Protein AF-T1ALN3-F1 (afdb_monomer_lite)

Organism: NCBI:txid410659

InterPro domains:
  IPR014553 Predicted aminopeptidase [PF10023] (84-208)

Structure (mmCIF, N/CA/C/O backbone):
data_AF-T1ALN3-F1
#
_entry.id   AF-T1ALN3-F1
#
loop_
_atom_site.group_PDB
_atom_site.id
_atom_site.type_symbol
_atom_site.label_atom_id
_atom_site.label_alt_id
_atom_site.label_comp_id
_atom_site.label_asym_id
_atom_site.label_entity_id
_atom_site.label_seq_id
_atom_site.pdbx_PDB_ins_code
_atom_site.Cartn_x
_atom_site.Cartn_y
_atom_site.Cartn_z
_atom_site.occupancy
_atom_site.B_iso_or_equiv
_atom_site.auth_seq_id
_atom_site.auth_comp_id
_atom_site.auth_asym_id
_atom_site.auth_atom_id
_atom_site.pdbx_PDB_model_num
ATOM 1 N N . MET A 1 1 ? 11.737 42.013 9.979 1.00 34.06 1 MET A N 1
ATOM 2 C CA . MET A 1 1 ? 10.672 40.996 9.874 1.00 34.06 1 MET A CA 1
ATOM 3 C C . MET A 1 1 ? 10.554 40.648 8.398 1.00 34.06 1 MET A C 1
ATOM 5 O O . MET A 1 1 ? 9.795 41.272 7.674 1.00 34.06 1 MET A O 1
ATOM 9 N N . THR A 1 2 ? 11.440 39.780 7.920 1.00 31.12 2 THR A N 1
ATOM 10 C CA . THR A 1 2 ? 11.526 39.361 6.516 1.00 31.12 2 THR A CA 1
ATOM 11 C C . THR A 1 2 ? 10.890 37.984 6.425 1.00 31.12 2 THR A C 1
ATOM 13 O O . THR A 1 2 ? 11.395 37.023 6.994 1.00 31.12 2 THR A O 1
ATOM 16 N N . LEU A 1 3 ? 9.722 37.930 5.789 1.00 37.66 3 LEU A N 1
ATOM 17 C CA . LEU A 1 3 ? 9.028 36.699 5.445 1.00 37.66 3 LEU A CA 1
ATOM 18 C C . LEU A 1 3 ? 9.753 36.122 4.217 1.00 37.66 3 LEU A C 1
ATOM 20 O O . LEU A 1 3 ? 9.557 36.609 3.105 1.00 37.66 3 LEU A O 1
ATOM 24 N N . GLU A 1 4 ? 10.642 35.146 4.408 1.00 34.50 4 GLU A N 1
ATOM 25 C CA . GLU A 1 4 ? 11.143 34.344 3.288 1.00 34.50 4 GLU A CA 1
ATOM 26 C C . GLU A 1 4 ? 9.988 33.484 2.769 1.00 34.50 4 GLU A C 1
ATOM 28 O O . GLU A 1 4 ? 9.557 32.517 3.399 1.00 34.50 4 GLU A O 1
ATOM 33 N N . ILE A 1 5 ? 9.449 33.877 1.617 1.00 43.72 5 ILE A N 1
ATOM 34 C CA . ILE A 1 5 ? 8.550 33.042 0.832 1.00 43.72 5 ILE A CA 1
ATOM 35 C C . ILE A 1 5 ? 9.421 31.928 0.247 1.00 43.72 5 ILE A C 1
ATOM 37 O O . ILE A 1 5 ? 10.195 32.161 -0.679 1.00 43.72 5 ILE A O 1
ATOM 41 N N . LEU A 1 6 ? 9.329 30.736 0.844 1.00 46.34 6 LEU A N 1
ATOM 42 C CA . LEU A 1 6 ? 9.873 29.491 0.299 1.00 46.34 6 LEU A CA 1
ATOM 43 C C . LEU A 1 6 ? 9.510 29.402 -1.192 1.00 46.34 6 LEU A C 1
ATOM 45 O O . LEU A 1 6 ? 8.331 29.439 -1.540 1.00 46.34 6 LEU A O 1
ATOM 49 N N . GLY A 1 7 ? 10.532 29.337 -2.048 1.00 42.94 7 GLY A N 1
ATOM 50 C CA . GLY A 1 7 ? 10.379 29.233 -3.497 1.00 42.94 7 GLY A CA 1
ATOM 51 C C . GLY A 1 7 ? 9.670 27.945 -3.945 1.00 42.94 7 GLY A C 1
ATOM 52 O O . GLY A 1 7 ? 9.468 27.039 -3.128 1.00 42.94 7 GLY A O 1
ATOM 53 N N . PRO A 1 8 ? 9.300 27.870 -5.237 1.00 43.00 8 PRO A N 1
ATOM 54 C CA . PRO A 1 8 ? 8.566 26.743 -5.805 1.00 43.00 8 PRO A CA 1
ATOM 55 C C . PRO A 1 8 ? 9.317 25.424 -5.589 1.00 43.00 8 PRO A C 1
ATOM 57 O O . PRO A 1 8 ? 10.539 25.345 -5.758 1.00 43.00 8 PRO A O 1
ATOM 60 N N . ARG A 1 9 ? 8.581 24.397 -5.168 1.00 53.81 9 ARG A N 1
ATOM 61 C CA . ARG A 1 9 ? 9.063 23.031 -4.945 1.00 53.81 9 ARG A CA 1
ATOM 62 C C . ARG A 1 9 ? 8.825 22.184 -6.191 1.00 53.81 9 ARG A C 1
ATOM 64 O O . ARG A 1 9 ? 8.009 22.512 -7.040 1.00 53.81 9 ARG A O 1
ATOM 71 N N . ALA A 1 10 ? 9.522 21.054 -6.264 1.00 49.72 10 ALA A N 1
ATOM 72 C CA . ALA A 1 10 ? 9.422 20.077 -7.349 1.00 49.72 10 ALA A CA 1
ATOM 73 C C . ALA A 1 10 ? 7.985 19.611 -7.675 1.00 49.72 10 ALA A C 1
ATOM 75 O O . ALA A 1 10 ? 7.743 19.139 -8.782 1.00 49.72 10 ALA A O 1
ATOM 76 N N . ASP A 1 11 ? 7.052 19.750 -6.730 1.00 57.12 11 ASP A N 1
ATOM 77 C CA . ASP A 1 11 ? 5.653 19.335 -6.861 1.00 57.12 11 ASP A CA 1
ATOM 78 C C . ASP A 1 11 ? 4.740 20.440 -7.435 1.00 57.12 11 ASP A C 1
ATOM 80 O O . ASP A 1 11 ? 3.561 20.190 -7.687 1.00 57.12 11 ASP A O 1
ATOM 84 N N . ASP A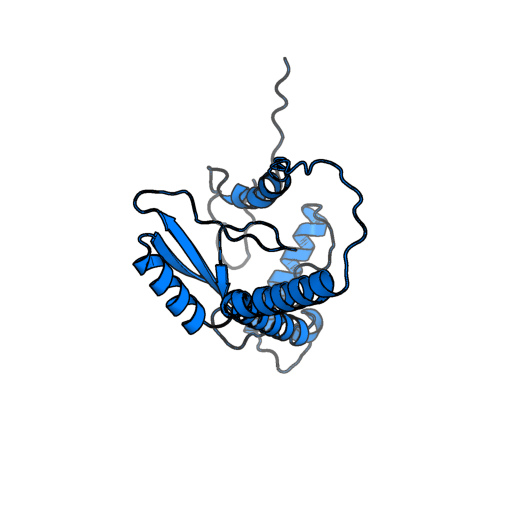 1 12 ? 5.264 21.657 -7.625 1.00 52.81 12 ASP A N 1
ATOM 85 C CA . ASP A 1 12 ? 4.491 22.818 -8.087 1.00 52.81 12 ASP A CA 1
ATOM 86 C C . ASP A 1 12 ? 4.350 22.874 -9.621 1.00 52.81 12 ASP A C 1
ATOM 88 O O . ASP A 1 12 ? 3.462 23.563 -10.128 1.00 52.81 12 ASP A O 1
ATOM 92 N N . ASP A 1 13 ? 5.165 22.113 -10.364 1.00 56.28 13 ASP A N 1
ATOM 93 C CA . ASP A 1 13 ? 5.144 22.085 -11.829 1.00 56.28 13 ASP A CA 1
ATOM 94 C C . ASP A 1 13 ? 4.529 20.776 -12.367 1.00 56.28 13 ASP A C 1
ATOM 96 O O . ASP A 1 13 ? 5.085 19.690 -12.170 1.00 56.28 13 A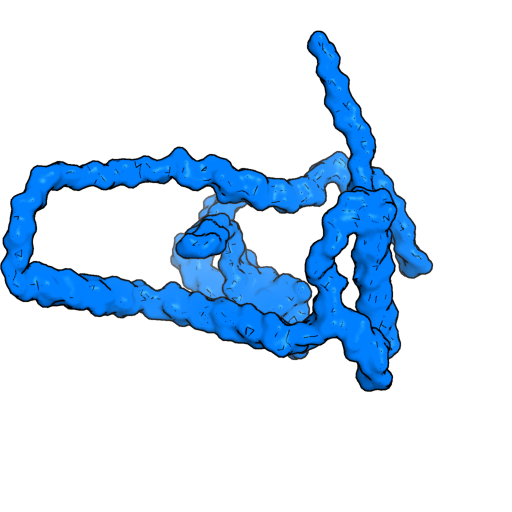SP A O 1
ATOM 100 N N . PRO A 1 14 ? 3.394 20.832 -13.092 1.00 56.41 14 PRO A N 1
ATOM 101 C CA . PRO A 1 14 ? 2.772 19.637 -13.644 1.00 56.41 14 PRO A CA 1
ATOM 102 C C . PRO A 1 14 ? 3.651 19.011 -14.736 1.00 56.41 14 PRO A C 1
ATOM 104 O O . PRO A 1 14 ? 3.963 19.635 -15.751 1.00 56.41 14 PRO A O 1
ATOM 107 N N . VAL A 1 15 ? 4.013 17.738 -14.556 1.00 59.06 15 VAL A N 1
ATOM 108 C CA . VAL A 1 15 ? 4.818 16.986 -15.528 1.00 59.06 15 VAL A CA 1
ATOM 109 C C . VAL A 1 15 ? 3.907 16.375 -16.604 1.00 59.06 15 VAL A C 1
ATOM 111 O O . VAL A 1 15 ? 3.052 15.544 -16.284 1.00 59.06 15 VAL A O 1
ATOM 114 N N . PRO A 1 16 ? 4.075 16.726 -17.892 1.00 55.28 16 PRO A N 1
ATOM 115 C CA . PRO A 1 16 ? 3.341 16.083 -18.974 1.00 55.28 16 PRO A CA 1
ATOM 116 C C . PRO A 1 16 ? 3.845 14.648 -19.181 1.00 55.28 16 PRO A C 1
ATOM 118 O O . PRO A 1 16 ? 5.042 14.407 -19.334 1.00 55.28 16 PRO A O 1
ATOM 121 N N . LEU A 1 17 ? 2.924 13.683 -19.220 1.00 59.97 17 LEU A N 1
ATOM 122 C CA . LEU A 1 17 ? 3.222 12.297 -19.583 1.00 59.97 17 LEU A CA 1
ATOM 123 C C . LEU A 1 17 ? 2.895 12.093 -21.066 1.00 59.97 17 LEU A C 1
ATOM 125 O O . LEU A 1 17 ? 1.860 12.543 -21.544 1.00 59.97 17 LEU A O 1
ATOM 129 N N . GLY A 1 18 ? 3.748 11.385 -21.812 1.00 63.72 18 GLY A N 1
ATOM 130 C CA . GLY A 1 18 ? 3.628 11.266 -23.277 1.00 63.72 18 GLY A CA 1
ATOM 131 C C . GLY A 1 18 ? 2.324 10.642 -23.804 1.00 63.72 18 GLY A C 1
ATOM 132 O O . GLY A 1 18 ? 2.080 10.668 -25.004 1.00 63.72 18 GLY A O 1
ATOM 133 N N . HIS A 1 19 ? 1.484 10.088 -22.929 1.00 65.25 19 HIS A N 1
ATOM 134 C CA . HIS A 1 19 ? 0.233 9.411 -23.271 1.00 65.25 19 HIS A CA 1
ATOM 135 C C . HIS A 1 19 ? -1.023 10.053 -22.647 1.00 65.25 19 HIS A C 1
ATOM 137 O O . HIS A 1 19 ? -2.121 9.536 -22.857 1.00 65.25 19 HIS A O 1
ATOM 143 N N . ARG A 1 20 ? -0.904 11.143 -21.871 1.00 50.78 20 ARG A N 1
ATOM 144 C CA . ARG A 1 20 ? -2.059 11.851 -21.287 1.00 50.78 20 ARG A CA 1
ATOM 145 C C . ARG A 1 20 ? -1.732 13.315 -20.959 1.00 50.78 20 ARG A C 1
ATOM 147 O O . ARG A 1 20 ? -0.596 13.600 -20.584 1.00 50.78 20 ARG A O 1
ATOM 154 N N . PRO A 1 21 ? -2.702 14.241 -21.060 1.00 57.69 21 PRO A N 1
ATOM 155 C CA . PRO A 1 21 ? -2.494 15.613 -20.613 1.00 57.69 21 PRO A CA 1
ATOM 156 C C . PRO A 1 21 ? -2.132 15.654 -19.115 1.00 57.69 21 PRO A C 1
ATOM 158 O O . PRO A 1 21 ? -2.578 14.781 -18.362 1.00 57.69 21 PRO A O 1
ATOM 161 N N . PRO A 1 22 ? -1.319 16.637 -18.685 1.00 57.78 22 PRO A N 1
ATOM 162 C CA . PRO A 1 22 ? -0.954 16.804 -17.283 1.00 57.78 22 PRO A CA 1
ATOM 163 C C . PRO A 1 22 ? -2.199 16.972 -16.402 1.00 57.78 22 PRO A C 1
ATOM 165 O O . PRO A 1 22 ? -3.153 17.654 -16.781 1.00 57.78 22 PRO A O 1
ATOM 168 N N . GLU A 1 23 ? -2.190 16.340 -15.226 1.00 58.44 23 GLU A N 1
ATOM 169 C CA . GLU A 1 23 ? -3.230 16.541 -14.213 1.00 58.44 23 GLU A CA 1
ATOM 170 C C . GLU A 1 23 ? -3.222 17.993 -13.723 1.00 58.44 23 GLU A C 1
ATOM 172 O O . GLU A 1 23 ? -2.168 18.623 -13.624 1.00 58.44 23 GLU A O 1
ATOM 177 N N . GLN A 1 24 ? -4.411 18.538 -13.442 1.00 54.59 24 GLN A N 1
ATOM 178 C CA . GLN A 1 24 ? -4.515 19.898 -12.922 1.00 54.59 24 GLN A CA 1
ATOM 179 C C . GLN A 1 24 ? -3.797 19.997 -11.568 1.00 54.59 24 GLN A C 1
ATOM 181 O O . GLN A 1 24 ? -4.006 19.130 -10.714 1.00 54.59 24 GLN A O 1
ATOM 186 N N . PRO A 1 25 ? -2.990 21.051 -11.345 1.00 49.72 25 PRO A N 1
ATOM 187 C CA . PRO A 1 25 ? -2.347 21.273 -10.060 1.00 49.72 25 PRO A CA 1
ATOM 188 C C . PRO A 1 25 ? -3.415 21.396 -8.967 1.00 49.72 25 PRO A C 1
ATOM 190 O O . PRO A 1 25 ? -4.330 22.218 -9.047 1.00 49.72 25 PRO A O 1
ATOM 193 N N . VAL A 1 26 ? -3.319 20.552 -7.938 1.00 54.44 26 VAL A N 1
ATOM 194 C CA . VAL A 1 26 ? -4.250 20.574 -6.806 1.00 54.44 26 VAL A CA 1
ATOM 195 C C . VAL A 1 26 ? -3.869 21.748 -5.904 1.00 54.44 26 VAL A C 1
ATOM 197 O O . VAL A 1 26 ? -2.919 21.662 -5.131 1.00 54.44 26 VAL A O 1
ATOM 200 N N . SER A 1 27 ? -4.623 22.848 -5.968 1.00 46.00 27 SER A N 1
ATOM 201 C CA . SER A 1 27 ? -4.278 24.129 -5.320 1.00 46.00 27 SER A CA 1
ATOM 202 C C . SER A 1 27 ? -4.266 24.126 -3.781 1.00 46.00 27 SER A C 1
ATOM 204 O O . SER A 1 27 ? -4.027 25.163 -3.167 1.00 46.00 27 SER A O 1
ATOM 206 N N . HIS A 1 28 ? -4.538 22.993 -3.127 1.00 47.06 28 HIS A N 1
ATOM 207 C CA . HIS A 1 28 ? -4.791 22.924 -1.684 1.00 47.06 28 HIS A CA 1
ATOM 208 C C . HIS A 1 28 ? -3.892 21.965 -0.908 1.00 47.06 28 HIS A C 1
ATOM 210 O O . HIS A 1 28 ? -4.354 21.367 0.060 1.00 47.06 28 HIS A O 1
ATOM 216 N N . ARG A 1 29 ? -2.610 21.818 -1.278 1.00 48.62 29 ARG A N 1
ATOM 217 C CA . ARG A 1 29 ? -1.637 21.027 -0.489 1.00 48.62 29 ARG A CA 1
ATOM 218 C C . ARG A 1 29 ? -2.162 19.634 -0.093 1.00 48.62 29 ARG A C 1
ATOM 220 O O . ARG A 1 29 ? -1.761 19.090 0.928 1.00 48.62 29 ARG A O 1
ATOM 227 N N . ALA A 1 30 ? -3.065 19.039 -0.878 1.00 42.44 30 ALA A N 1
ATOM 228 C CA . ALA A 1 30 ? -3.642 17.733 -0.556 1.00 42.44 30 ALA A CA 1
ATOM 229 C C . ALA A 1 30 ? -2.567 16.629 -0.596 1.00 42.44 30 ALA A C 1
ATOM 231 O O . ALA A 1 30 ? -2.687 15.619 0.089 1.00 42.44 30 ALA A O 1
ATOM 232 N N . ALA A 1 31 ? -1.472 16.873 -1.325 1.00 40.50 31 ALA A N 1
ATOM 233 C CA . ALA A 1 31 ? -0.269 16.049 -1.326 1.00 40.50 31 ALA A CA 1
ATOM 234 C C . ALA A 1 31 ? 0.568 16.149 -0.028 1.00 40.50 31 ALA A C 1
ATOM 236 O O . ALA A 1 31 ? 1.397 15.278 0.211 1.00 40.50 31 ALA A O 1
ATOM 237 N N . ASN A 1 32 ? 0.314 17.110 0.873 1.00 39.16 32 ASN A N 1
ATOM 238 C CA . ASN A 1 32 ? 0.944 17.142 2.205 1.00 39.16 32 ASN A CA 1
ATOM 239 C C . ASN A 1 32 ? 0.407 16.045 3.145 1.00 39.16 32 ASN A C 1
ATOM 241 O O . ASN A 1 32 ? 0.807 15.979 4.301 1.00 39.16 32 ASN A O 1
ATOM 245 N N . GLN A 1 33 ? -0.454 15.132 2.681 1.00 39.56 33 GLN A N 1
ATOM 246 C CA . GLN A 1 33 ? -0.758 13.910 3.436 1.00 39.56 33 GLN A CA 1
ATOM 247 C C . GLN A 1 33 ? 0.481 13.034 3.693 1.00 39.56 33 GLN A C 1
ATOM 249 O O . GLN A 1 33 ? 0.431 12.164 4.558 1.00 39.56 33 GLN A O 1
ATOM 254 N N . VAL A 1 34 ? 1.599 13.271 2.998 1.00 41.75 34 VAL A N 1
ATOM 255 C CA . VAL A 1 34 ? 2.882 12.604 3.278 1.00 41.75 34 VAL A CA 1
ATOM 256 C C . VAL A 1 34 ? 3.541 13.132 4.570 1.00 41.75 34 VAL A C 1
ATOM 258 O O . VAL A 1 34 ? 4.336 12.416 5.180 1.00 41.75 34 VAL A O 1
ATOM 261 N N . ASP A 1 35 ? 3.136 14.308 5.074 1.00 32.34 35 ASP A N 1
ATOM 262 C CA . ASP A 1 35 ? 3.586 14.843 6.373 1.00 32.34 35 ASP A CA 1
ATOM 263 C C . ASP A 1 35 ? 2.961 14.113 7.582 1.00 32.34 35 ASP A C 1
ATOM 265 O O . ASP A 1 35 ? 3.367 14.359 8.719 1.00 32.34 35 ASP A O 1
ATOM 269 N N . LEU A 1 36 ? 2.053 13.140 7.380 1.00 36.84 36 LEU A N 1
ATOM 270 C CA . LEU A 1 36 ? 1.555 12.273 8.468 1.00 36.84 36 LEU A CA 1
ATOM 271 C C . LEU A 1 36 ? 2.681 11.526 9.203 1.00 36.84 36 LEU A C 1
ATOM 273 O O . LEU A 1 36 ? 2.497 11.085 10.337 1.00 36.84 36 LEU A O 1
ATOM 277 N N . HIS A 1 37 ? 3.845 11.364 8.572 1.00 35.34 37 HIS A N 1
ATOM 278 C CA . HIS A 1 37 ? 4.997 10.725 9.199 1.00 35.34 37 HIS A CA 1
ATOM 279 C C . HIS A 1 37 ? 5.759 11.644 10.167 1.00 35.34 37 HIS A C 1
ATOM 281 O O . HIS A 1 37 ? 6.461 11.126 11.035 1.00 35.34 37 HIS A O 1
ATOM 287 N N . ALA A 1 38 ? 5.620 12.972 10.063 1.00 37.38 38 ALA A N 1
ATOM 288 C CA . ALA A 1 38 ? 6.313 13.912 10.947 1.00 37.38 38 ALA A CA 1
ATOM 289 C C . ALA A 1 38 ? 5.632 14.019 12.324 1.00 37.38 38 ALA A C 1
ATOM 291 O O . ALA A 1 38 ? 6.317 13.954 13.345 1.00 37.38 38 ALA A O 1
ATOM 292 N N . ASP A 1 39 ? 4.295 14.071 12.364 1.00 35.59 39 ASP A N 1
ATOM 293 C CA . ASP A 1 39 ? 3.533 14.112 13.627 1.00 35.59 39 ASP A CA 1
ATOM 294 C C . ASP A 1 39 ? 3.499 12.760 14.363 1.00 35.59 39 ASP A C 1
ATOM 296 O O . ASP A 1 39 ? 3.283 12.702 15.572 1.00 35.59 39 ASP A O 1
ATOM 300 N N . MET A 1 40 ? 3.796 11.654 13.672 1.00 35.00 40 MET A N 1
ATOM 301 C CA . MET A 1 40 ? 3.914 10.332 14.300 1.00 35.00 40 MET A CA 1
ATOM 302 C C . MET A 1 40 ? 5.167 10.208 15.189 1.00 35.00 40 MET A C 1
ATOM 304 O O . MET A 1 40 ? 5.242 9.303 16.018 1.00 35.00 40 MET A O 1
ATOM 308 N N . LEU A 1 41 ? 6.155 11.099 15.034 1.00 35.94 41 LEU A N 1
ATOM 309 C CA . LEU A 1 41 ? 7.404 11.081 15.807 1.00 35.94 41 LEU A CA 1
ATOM 310 C C . LEU A 1 41 ? 7.396 12.030 17.014 1.00 35.94 41 LEU A C 1
ATOM 312 O O . LEU A 1 41 ? 8.249 11.893 17.893 1.00 35.94 41 LEU A O 1
ATOM 316 N N . THR A 1 42 ? 6.454 12.969 17.095 1.00 34.62 42 THR A N 1
ATOM 317 C CA . THR A 1 42 ? 6.444 14.017 18.130 1.00 34.62 42 THR A CA 1
ATOM 318 C C . THR A 1 42 ? 5.554 13.703 19.333 1.00 34.62 42 THR A C 1
ATOM 320 O O . THR A 1 42 ? 5.806 14.255 20.404 1.00 34.62 42 THR A O 1
ATOM 323 N N . ASP A 1 43 ? 4.614 12.753 19.239 1.00 33.84 43 ASP A N 1
ATOM 324 C CA . ASP A 1 43 ? 3.737 12.371 20.365 1.00 33.84 43 ASP A CA 1
ATOM 325 C C . ASP A 1 43 ? 4.228 11.136 21.162 1.00 33.84 43 ASP A C 1
ATOM 327 O O . ASP A 1 43 ? 3.493 10.502 21.917 1.00 33.84 43 ASP A O 1
ATOM 331 N N . PHE A 1 44 ? 5.524 10.805 21.059 1.00 47.31 44 PHE A N 1
ATOM 332 C CA . PHE A 1 44 ? 6.191 9.806 21.916 1.00 47.31 44 PHE A CA 1
ATOM 333 C C . PHE A 1 44 ? 6.445 10.297 23.358 1.00 47.31 44 PHE A C 1
ATOM 335 O O . PHE A 1 44 ? 6.983 9.556 24.184 1.00 47.31 44 PHE A O 1
ATOM 342 N N . ALA A 1 45 ? 6.064 11.533 23.696 1.00 39.62 45 ALA A N 1
ATOM 343 C CA . ALA A 1 45 ? 6.440 12.192 24.945 1.00 39.62 45 ALA A CA 1
ATOM 344 C C . ALA A 1 45 ? 5.265 12.413 25.917 1.00 39.62 45 ALA A C 1
ATOM 346 O O . ALA A 1 45 ? 5.090 13.499 26.465 1.00 39.62 45 ALA A O 1
ATOM 347 N N . ARG A 1 46 ? 4.504 11.359 26.229 1.00 32.56 46 ARG A N 1
ATOM 348 C CA . ARG A 1 46 ? 3.840 11.250 27.542 1.00 32.56 46 ARG A CA 1
ATOM 349 C C .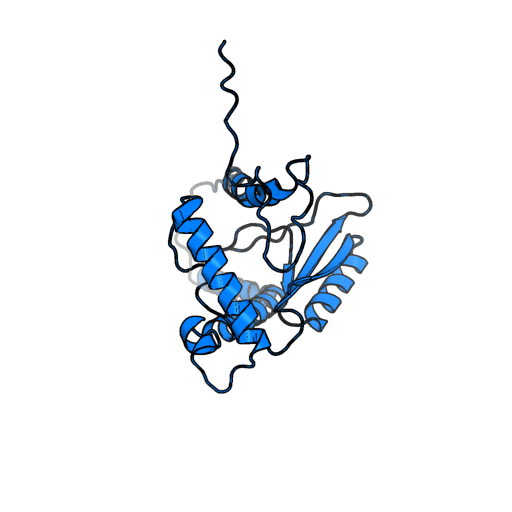 ARG A 1 46 ? 4.057 9.870 28.155 1.00 32.56 46 ARG A C 1
ATOM 351 O O . ARG A 1 46 ? 3.187 9.007 28.064 1.00 32.56 46 ARG A O 1
ATOM 358 N N . PRO A 1 47 ? 5.187 9.648 28.846 1.00 38.19 47 PRO A N 1
ATOM 359 C CA . PRO A 1 47 ? 5.264 8.554 29.792 1.00 38.19 47 PRO A CA 1
ATOM 360 C C . PRO A 1 47 ? 4.357 8.894 30.981 1.00 38.19 47 PRO A C 1
ATOM 362 O O . PRO A 1 47 ? 4.666 9.759 31.801 1.00 38.19 47 PRO A O 1
ATOM 365 N N . SER A 1 48 ? 3.221 8.208 31.094 1.00 40.84 48 SER A N 1
ATOM 366 C CA . SER A 1 48 ? 2.526 8.070 32.371 1.00 40.84 48 SER A CA 1
ATOM 367 C C . SER A 1 48 ? 3.469 7.345 33.333 1.00 40.84 48 SER A C 1
ATOM 369 O O . SER A 1 48 ? 3.673 6.134 33.238 1.00 40.84 48 SER A O 1
ATOM 371 N N . ALA A 1 49 ? 4.105 8.118 34.209 1.00 32.84 49 ALA A N 1
ATOM 372 C CA . ALA A 1 49 ? 5.029 7.637 35.219 1.00 32.84 49 ALA A CA 1
ATOM 373 C C . ALA A 1 49 ? 4.304 6.720 36.218 1.00 32.84 49 ALA A C 1
ATOM 375 O O . ALA A 1 49 ? 3.585 7.186 37.099 1.00 32.84 49 ALA A O 1
ATOM 376 N N . CYS A 1 50 ? 4.526 5.410 36.121 1.00 30.09 50 CYS A N 1
ATOM 377 C CA . CYS A 1 50 ? 4.323 4.507 37.248 1.00 30.09 50 CYS A CA 1
ATOM 378 C C . CYS A 1 50 ? 5.619 4.471 38.062 1.00 30.09 50 CYS A C 1
ATOM 380 O O . CYS A 1 50 ? 6.557 3.761 37.711 1.00 30.09 50 CYS A O 1
ATOM 382 N N . ASN A 1 51 ? 5.674 5.245 39.144 1.00 37.22 51 ASN A N 1
ATOM 383 C CA . ASN A 1 51 ? 6.730 5.131 40.148 1.00 37.22 51 ASN A CA 1
ATOM 384 C C . ASN A 1 51 ? 6.361 3.993 41.121 1.00 37.22 51 ASN A C 1
ATOM 386 O O . ASN A 1 51 ? 5.305 4.087 41.751 1.00 37.22 51 ASN A O 1
ATOM 390 N N . PRO A 1 52 ? 7.170 2.931 41.295 1.00 38.62 52 PRO A N 1
ATOM 391 C CA . PRO A 1 52 ? 6.991 2.015 42.413 1.00 38.62 52 PRO A CA 1
ATOM 392 C C . PRO A 1 52 ? 7.785 2.508 43.639 1.00 38.62 52 PRO A C 1
ATOM 394 O O . PRO A 1 52 ? 8.906 2.999 43.487 1.00 38.62 52 PRO A O 1
ATOM 397 N N . PRO A 1 53 ? 7.263 2.359 44.871 1.00 43.16 53 PRO A N 1
ATOM 398 C CA . PRO A 1 53 ? 8.061 2.584 46.067 1.00 43.16 53 PRO A CA 1
ATOM 399 C C . PRO A 1 53 ? 9.119 1.484 46.199 1.00 43.16 53 PRO A C 1
ATOM 401 O O . PRO A 1 53 ? 8.876 0.304 45.931 1.00 43.16 53 PRO A O 1
ATOM 404 N N . GLY A 1 54 ? 10.316 1.885 46.620 1.00 44.62 54 GLY A N 1
ATOM 405 C CA . GLY A 1 54 ? 11.407 0.970 46.907 1.00 44.62 54 GLY A CA 1
ATOM 406 C C . GLY A 1 54 ? 11.068 0.023 48.056 1.00 44.62 54 GLY A C 1
ATOM 407 O O . GLY A 1 54 ? 10.726 0.457 49.149 1.00 44.62 54 GLY A O 1
ATOM 408 N N . ALA A 1 55 ? 11.243 -1.275 47.822 1.00 41.69 55 ALA A N 1
ATOM 409 C CA . ALA A 1 55 ? 11.507 -2.257 48.867 1.00 41.69 55 ALA A CA 1
ATOM 410 C C . ALA A 1 55 ? 12.211 -3.470 48.243 1.00 41.69 55 ALA A C 1
ATOM 412 O O . ALA A 1 55 ? 11.624 -4.242 47.486 1.00 41.69 55 ALA A O 1
ATOM 413 N N . ARG A 1 56 ? 13.502 -3.646 48.549 1.00 52.19 56 ARG A N 1
ATOM 414 C CA . ARG A 1 56 ? 14.232 -4.883 48.246 1.00 52.19 56 ARG A CA 1
ATOM 415 C C . ARG A 1 56 ? 13.739 -5.970 49.202 1.00 52.19 56 ARG A C 1
ATOM 417 O O . ARG A 1 56 ? 14.123 -5.971 50.366 1.00 52.19 56 ARG A O 1
ATOM 424 N N . ALA A 1 57 ? 12.943 -6.913 48.710 1.00 50.66 57 ALA A N 1
ATOM 425 C CA . ALA A 1 57 ? 12.606 -8.133 49.439 1.00 50.66 57 ALA A CA 1
ATOM 426 C C . ALA A 1 57 ? 12.959 -9.361 48.588 1.00 50.66 57 ALA A C 1
ATOM 428 O O . ALA A 1 57 ? 12.517 -9.501 47.449 1.00 50.66 57 ALA A O 1
ATOM 429 N N . ARG A 1 58 ? 13.799 -10.248 49.134 1.00 55.44 58 ARG A N 1
ATOM 430 C CA . ARG A 1 58 ? 14.170 -11.529 48.512 1.00 55.44 58 ARG A CA 1
ATOM 431 C C . ARG A 1 58 ? 12.917 -12.402 48.373 1.00 55.44 58 ARG A C 1
ATOM 433 O O . ARG A 1 58 ? 12.316 -12.779 49.375 1.00 55.44 58 ARG A O 1
ATOM 440 N N . ALA A 1 59 ? 12.524 -12.723 47.142 1.00 51.41 59 ALA A N 1
ATOM 441 C CA . ALA A 1 59 ? 11.298 -13.468 46.874 1.00 51.41 59 ALA A CA 1
ATOM 442 C C . ALA A 1 59 ? 11.462 -14.983 47.153 1.00 51.41 59 ALA A C 1
ATOM 444 O O . ALA A 1 59 ? 12.410 -15.598 46.657 1.00 51.41 59 ALA A O 1
ATOM 445 N N . PRO A 1 60 ? 10.541 -15.626 47.899 1.00 53.91 60 PRO A N 1
ATOM 446 C CA . PRO A 1 60 ? 10.536 -17.073 48.090 1.00 53.91 60 PRO A CA 1
ATOM 447 C C . PRO A 1 60 ? 10.003 -17.794 46.839 1.00 53.91 60 PRO A C 1
ATOM 449 O O . PRO A 1 60 ? 9.191 -17.257 46.087 1.00 53.91 60 PRO A O 1
ATOM 452 N N . ARG A 1 61 ? 10.401 -19.060 46.644 1.00 59.88 61 ARG A N 1
ATOM 453 C CA . ARG A 1 61 ? 10.108 -19.939 45.481 1.00 59.88 61 ARG A CA 1
ATOM 454 C C . ARG A 1 61 ? 8.630 -20.028 45.024 1.00 59.88 61 ARG A C 1
ATOM 456 O O . ARG A 1 61 ? 8.367 -20.514 43.928 1.00 59.88 61 ARG A O 1
ATOM 463 N N . ARG A 1 62 ? 7.660 -19.556 45.819 1.00 56.62 62 ARG A N 1
ATOM 464 C CA . ARG A 1 62 ? 6.235 -19.438 45.437 1.00 56.62 62 ARG A CA 1
ATOM 465 C C . ARG A 1 62 ? 5.961 -18.254 44.497 1.00 56.62 62 ARG A C 1
ATOM 467 O O . ARG A 1 62 ? 5.122 -18.382 43.612 1.00 56.62 62 ARG A O 1
ATOM 474 N N . ALA A 1 63 ? 6.717 -17.161 44.614 1.00 58.28 63 ALA A N 1
ATOM 475 C CA . ALA A 1 63 ? 6.618 -16.002 43.724 1.00 58.28 63 ALA A CA 1
ATOM 476 C C . ALA A 1 63 ? 7.044 -16.342 42.285 1.00 58.28 63 ALA A C 1
ATOM 478 O O . ALA A 1 63 ? 6.421 -15.881 41.337 1.00 58.28 63 ALA A O 1
ATOM 479 N N . ALA A 1 64 ? 8.029 -17.232 42.118 1.00 61.47 64 ALA A N 1
ATOM 480 C CA . ALA A 1 64 ? 8.450 -17.727 40.805 1.00 61.47 64 ALA A CA 1
ATOM 481 C C . ALA A 1 64 ? 7.353 -18.550 40.100 1.00 61.47 64 ALA A C 1
ATOM 483 O O . ALA A 1 64 ? 7.212 -18.479 38.883 1.00 61.47 64 ALA A O 1
ATOM 484 N N . ARG A 1 65 ? 6.532 -19.293 40.858 1.00 65.25 65 ARG A N 1
ATOM 485 C CA . ARG A 1 65 ? 5.394 -20.052 40.309 1.00 65.25 65 ARG A CA 1
ATOM 486 C C . ARG A 1 65 ? 4.234 -19.143 39.903 1.00 65.25 65 ARG A C 1
ATOM 488 O O . ARG A 1 65 ? 3.629 -19.376 38.864 1.00 65.25 65 ARG A O 1
ATOM 495 N N . ILE A 1 66 ? 3.962 -18.094 40.682 1.00 72.56 66 ILE A N 1
ATOM 496 C CA . ILE A 1 66 ? 2.937 -17.089 40.357 1.00 72.56 66 ILE A CA 1
ATOM 497 C C . ILE A 1 66 ? 3.372 -16.253 39.145 1.00 72.56 66 ILE A C 1
ATOM 499 O O . ILE A 1 66 ? 2.572 -16.039 38.241 1.00 72.56 66 ILE A O 1
ATOM 503 N N . ALA A 1 67 ? 4.648 -15.863 39.069 1.00 73.69 67 ALA A N 1
ATOM 504 C CA . ALA A 1 67 ? 5.209 -15.176 37.906 1.00 73.69 67 ALA A CA 1
ATOM 505 C C . ALA A 1 67 ? 5.171 -16.053 36.641 1.00 73.69 67 ALA A C 1
ATOM 507 O O . ALA A 1 67 ? 4.807 -15.571 35.572 1.00 73.69 67 ALA A O 1
ATOM 508 N N . GLY A 1 68 ? 5.474 -17.351 36.763 1.00 76.00 68 GLY A N 1
ATOM 509 C CA . GLY A 1 68 ? 5.351 -18.306 35.657 1.00 76.00 68 GLY A CA 1
ATOM 510 C C . GLY A 1 68 ? 3.907 -18.486 35.180 1.00 76.00 68 GLY A C 1
ATOM 511 O O . GLY A 1 68 ? 3.651 -18.461 33.980 1.00 76.00 68 GLY A O 1
ATOM 512 N N . ALA A 1 69 ? 2.948 -18.599 36.103 1.00 75.56 69 ALA A N 1
ATOM 513 C CA . ALA A 1 69 ? 1.528 -18.693 35.763 1.00 75.56 69 ALA A CA 1
ATOM 514 C C . ALA A 1 69 ? 0.998 -17.400 35.117 1.00 75.56 69 ALA A C 1
ATOM 516 O O . ALA A 1 69 ? 0.260 -17.471 34.138 1.00 75.56 69 ALA A O 1
ATOM 517 N N . ALA A 1 70 ? 1.420 -16.229 35.604 1.00 73.75 70 ALA A N 1
ATOM 518 C CA . ALA A 1 70 ? 1.078 -14.936 35.012 1.00 73.75 70 ALA A CA 1
ATOM 519 C C . ALA A 1 70 ? 1.658 -14.772 33.596 1.00 73.75 70 ALA A C 1
ATOM 521 O O . ALA A 1 70 ? 0.973 -14.253 32.719 1.00 73.75 70 ALA A O 1
ATOM 522 N N . LEU A 1 71 ? 2.873 -15.271 33.341 1.00 72.25 71 LEU A N 1
ATOM 523 C CA . LEU A 1 71 ? 3.486 -15.270 32.009 1.00 72.25 71 LEU A CA 1
ATOM 524 C C . LEU A 1 71 ? 2.728 -16.178 31.025 1.00 72.25 71 LEU A C 1
ATOM 526 O O . LEU A 1 71 ? 2.517 -15.798 29.877 1.00 72.25 71 LEU A O 1
ATOM 530 N N . VAL A 1 72 ? 2.270 -17.347 31.478 1.00 69.81 72 VAL A N 1
ATOM 531 C CA . VAL A 1 72 ? 1.438 -18.260 30.674 1.00 69.81 72 VAL A CA 1
ATOM 532 C C . VAL A 1 72 ? 0.043 -17.667 30.422 1.00 69.81 72 VAL A C 1
ATOM 534 O O . VAL A 1 72 ? -0.458 -17.709 29.303 1.00 69.81 72 VAL A O 1
ATOM 537 N N . LEU A 1 73 ? -0.581 -17.042 31.421 1.00 61.88 73 LEU A N 1
ATOM 538 C CA . LEU A 1 73 ? -1.860 -16.337 31.250 1.00 61.88 73 LEU A CA 1
ATOM 539 C C . LEU A 1 73 ? -1.740 -15.121 30.313 1.00 61.88 73 LEU A C 1
ATOM 541 O O . LEU A 1 73 ? -2.650 -14.870 29.522 1.00 61.88 73 LEU A O 1
ATOM 545 N N . ALA A 1 74 ? -0.606 -14.416 30.331 1.00 62.66 74 ALA A N 1
ATOM 546 C CA . ALA A 1 74 ? -0.325 -13.314 29.413 1.00 62.66 74 ALA A CA 1
ATOM 547 C C . ALA A 1 74 ? -0.169 -13.779 27.952 1.00 62.66 74 ALA A C 1
ATOM 549 O O . ALA A 1 74 ? -0.575 -13.058 27.041 1.00 62.66 74 ALA A O 1
ATOM 550 N N . THR A 1 75 ? 0.346 -14.990 27.701 1.00 59.28 75 THR A N 1
ATOM 551 C CA . THR A 1 75 ? 0.396 -15.547 26.335 1.00 59.28 75 THR A CA 1
ATOM 552 C C . THR A 1 75 ? -0.970 -16.050 25.856 1.00 59.28 75 THR A C 1
ATOM 554 O O . THR A 1 75 ? -1.265 -15.955 24.664 1.00 59.28 75 THR A O 1
ATOM 557 N N . LEU A 1 76 ? -1.842 -16.501 26.766 1.00 51.41 76 LEU A N 1
ATOM 558 C CA . LEU A 1 76 ? -3.212 -16.944 26.461 1.00 51.41 76 LEU A CA 1
ATOM 559 C C . LEU A 1 76 ? -4.181 -15.781 26.165 1.00 51.41 76 LEU A C 1
ATOM 561 O O . LEU A 1 76 ? -5.041 -15.914 25.292 1.00 51.41 76 LEU A O 1
ATOM 565 N N . ALA A 1 77 ? -4.017 -14.617 26.805 1.00 51.91 77 ALA A N 1
ATOM 566 C CA . ALA A 1 77 ? -4.809 -13.410 26.512 1.00 51.91 77 ALA A CA 1
ATOM 567 C C . ALA A 1 77 ? -4.478 -12.768 25.141 1.00 51.91 77 ALA A C 1
ATOM 569 O O . ALA A 1 77 ? -5.191 -11.879 24.674 1.00 51.91 77 ALA A O 1
ATOM 570 N N . GLY A 1 78 ? -3.418 -13.233 24.468 1.00 52.53 78 GLY A N 1
ATOM 571 C CA . GLY A 1 78 ? -2.907 -12.681 23.213 1.00 52.53 78 GLY A CA 1
ATOM 572 C C . GLY A 1 78 ? -3.445 -13.311 21.926 1.00 52.53 78 GLY A C 1
ATOM 573 O O . GLY A 1 78 ? -3.132 -12.804 20.857 1.00 52.53 78 GLY A O 1
ATOM 574 N N . CYS A 1 79 ? -4.252 -14.378 21.959 1.00 58.97 79 CYS A N 1
ATOM 575 C CA . CYS A 1 79 ? -4.575 -15.180 20.762 1.00 58.97 79 CYS A CA 1
ATOM 576 C C . CYS A 1 79 ? -5.114 -14.386 19.552 1.00 58.97 79 CYS A C 1
ATOM 578 O O . CYS A 1 79 ? -4.746 -14.677 18.411 1.00 58.97 79 CYS A O 1
ATOM 580 N N . ALA A 1 80 ? -5.959 -13.372 19.772 1.00 59.62 80 ALA A N 1
ATOM 581 C CA . ALA A 1 80 ? -6.472 -12.527 18.688 1.00 59.62 80 ALA A CA 1
ATOM 582 C C . ALA A 1 80 ? -5.370 -11.643 18.072 1.00 59.62 80 ALA A C 1
ATOM 584 O O . ALA A 1 80 ? -5.266 -11.551 16.846 1.00 59.62 80 ALA A O 1
ATOM 585 N N . SER A 1 81 ? -4.516 -11.059 18.915 1.00 72.50 81 SER A N 1
ATOM 586 C CA . SER A 1 81 ? -3.351 -10.268 18.507 1.00 72.50 81 SER A CA 1
ATOM 587 C C . SER A 1 81 ? -2.294 -11.143 17.832 1.00 72.50 81 SER A C 1
ATOM 589 O O . SER A 1 81 ? -1.781 -10.779 16.779 1.00 72.50 81 SER A O 1
ATOM 591 N N . THR A 1 82 ? -2.036 -12.344 18.352 1.00 78.19 82 THR A N 1
ATOM 592 C CA . THR A 1 82 ? -1.098 -13.313 17.773 1.00 78.19 82 THR A CA 1
ATOM 593 C C . THR A 1 82 ? -1.555 -13.769 16.393 1.00 78.19 82 THR A C 1
ATOM 595 O O . THR A 1 82 ? -0.758 -13.772 15.460 1.00 78.19 82 THR A O 1
ATOM 598 N N . ARG A 1 83 ? -2.845 -14.085 16.210 1.00 85.00 83 ARG A N 1
ATOM 599 C CA . ARG A 1 83 ? -3.379 -14.468 14.893 1.00 85.00 83 ARG A CA 1
ATOM 600 C C . ARG A 1 83 ? -3.262 -13.334 13.875 1.00 85.00 83 ARG A C 1
ATOM 602 O O . ARG A 1 83 ? -2.933 -13.594 12.717 1.00 85.00 83 ARG A O 1
ATOM 609 N N . TYR A 1 84 ? -3.533 -12.097 14.290 1.00 87.56 84 TYR A N 1
ATOM 610 C CA . TYR A 1 84 ? -3.346 -10.932 13.429 1.00 87.56 84 TYR A CA 1
ATOM 611 C C . TYR A 1 84 ? -1.872 -10.751 13.042 1.00 87.56 84 TYR A C 1
ATOM 613 O O . TYR A 1 84 ? -1.560 -10.660 11.857 1.00 87.56 84 TYR A O 1
ATOM 621 N N . LEU A 1 85 ? -0.959 -10.765 14.016 1.00 88.25 85 LEU A N 1
ATOM 622 C CA . LEU A 1 85 ? 0.471 -10.590 13.759 1.00 88.25 85 LEU A CA 1
ATOM 623 C C . LEU A 1 85 ? 1.034 -11.716 12.885 1.00 88.25 85 LEU A C 1
ATOM 625 O O . LEU A 1 85 ? 1.801 -11.447 11.965 1.00 88.25 85 LEU A O 1
ATOM 629 N N . MET A 1 86 ? 0.597 -12.960 13.098 1.00 89.94 86 MET A N 1
ATOM 630 C CA . MET A 1 86 ? 0.967 -14.087 12.241 1.00 89.94 86 MET A CA 1
ATOM 631 C C . MET A 1 86 ? 0.496 -13.894 10.799 1.00 89.94 86 MET A C 1
ATOM 633 O O . MET A 1 86 ? 1.278 -14.121 9.879 1.00 89.94 86 MET A O 1
ATOM 637 N N . GLN A 1 87 ? -0.752 -13.461 10.572 1.00 92.06 87 GLN A N 1
ATOM 638 C CA . GLN A 1 87 ? -1.224 -13.243 9.200 1.00 92.06 87 GLN A CA 1
ATOM 639 C C . GLN A 1 87 ? -0.495 -12.071 8.532 1.00 92.06 87 GLN A C 1
ATOM 641 O O . GLN A 1 87 ? -0.170 -12.159 7.349 1.00 92.06 87 GLN A O 1
ATOM 646 N N . ALA A 1 88 ? -0.213 -11.002 9.285 1.00 91.25 88 ALA A N 1
ATOM 647 C CA . ALA A 1 88 ? 0.527 -9.847 8.790 1.00 91.25 88 ALA A CA 1
ATOM 648 C C . ALA A 1 88 ? 1.961 -10.240 8.402 1.00 91.25 88 ALA A C 1
ATOM 650 O O . ALA A 1 88 ? 2.366 -10.028 7.262 1.00 91.25 88 ALA A O 1
ATOM 651 N N . GLY A 1 89 ? 2.688 -10.915 9.297 1.00 92.44 89 GLY A N 1
ATOM 652 C CA . GLY A 1 89 ? 4.052 -11.375 9.032 1.00 92.44 89 GLY A CA 1
ATOM 653 C C . GLY A 1 89 ? 4.133 -12.386 7.887 1.00 92.44 89 GLY A C 1
ATOM 654 O O . GLY A 1 89 ? 4.999 -12.274 7.022 1.00 92.44 89 GLY A O 1
ATOM 655 N N . ALA A 1 90 ? 3.206 -13.348 7.822 1.00 93.56 90 ALA A N 1
ATOM 656 C CA . ALA A 1 90 ? 3.180 -14.335 6.743 1.00 93.56 90 ALA A CA 1
ATOM 657 C C . ALA A 1 90 ? 2.849 -13.711 5.377 1.00 93.56 90 ALA A C 1
ATOM 659 O O . ALA A 1 90 ? 3.385 -14.135 4.351 1.00 93.56 90 ALA A O 1
ATOM 660 N N . GLY A 1 91 ? 1.949 -12.726 5.353 1.00 93.88 91 GLY A N 1
ATOM 661 C CA . GLY A 1 91 ? 1.609 -11.991 4.141 1.00 93.88 91 GLY A CA 1
ATOM 662 C C . GLY A 1 91 ? 2.777 -11.156 3.631 1.00 93.88 91 GLY A C 1
ATOM 663 O O . GLY A 1 91 ? 3.133 -11.287 2.460 1.00 93.88 91 GLY A O 1
ATOM 664 N N . GLU A 1 92 ? 3.414 -10.399 4.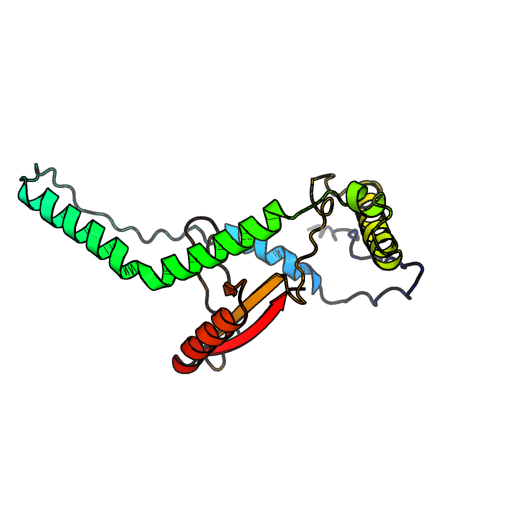521 1.00 94.19 92 GLU A N 1
ATOM 665 C CA . GLU A 1 92 ? 4.566 -9.557 4.194 1.00 94.19 92 GLU A CA 1
ATOM 666 C C . GLU A 1 92 ? 5.738 -10.396 3.684 1.00 94.19 92 GLU A C 1
ATOM 668 O O . GLU A 1 92 ? 6.282 -10.148 2.609 1.00 94.19 92 GLU A O 1
ATOM 673 N N . TRP A 1 93 ? 6.062 -11.484 4.384 1.00 96.06 93 TRP A N 1
ATOM 674 C CA . TRP A 1 93 ? 7.123 -12.388 3.955 1.00 96.06 93 TRP A CA 1
ATOM 675 C C . TRP A 1 93 ? 6.870 -12.981 2.564 1.00 96.06 93 TRP A C 1
ATOM 677 O O . TRP A 1 93 ? 7.801 -13.113 1.769 1.00 96.06 93 TRP A O 1
ATOM 687 N N . ARG A 1 94 ? 5.614 -13.311 2.230 1.00 94.94 94 ARG A N 1
ATOM 688 C CA . ARG A 1 94 ? 5.261 -13.821 0.897 1.00 94.94 94 ARG A CA 1
ATOM 689 C C . ARG A 1 94 ? 5.539 -12.784 -0.193 1.00 94.94 94 ARG A C 1
ATOM 691 O O . ARG A 1 94 ? 6.055 -13.155 -1.244 1.00 94.94 94 ARG A O 1
ATOM 698 N N . VAL A 1 95 ? 5.221 -11.515 0.061 1.00 95.06 95 VAL A N 1
ATOM 699 C CA . VAL A 1 95 ? 5.496 -10.403 -0.863 1.00 95.06 95 VAL A CA 1
ATOM 700 C C . VAL A 1 95 ? 7.005 -10.211 -1.019 1.00 95.06 95 VAL A C 1
ATOM 702 O O . VAL A 1 95 ? 7.521 -10.249 -2.138 1.00 95.06 95 VAL A O 1
ATOM 705 N N . LEU A 1 96 ? 7.729 -10.103 0.098 1.00 95.06 96 LEU A N 1
ATOM 706 C CA . LEU A 1 96 ? 9.177 -9.887 0.105 1.00 95.06 96 LEU A CA 1
ATOM 707 C C . LEU A 1 96 ? 9.954 -11.023 -0.561 1.00 95.06 96 LEU A C 1
ATOM 709 O O . LEU A 1 96 ? 10.953 -10.770 -1.232 1.00 95.06 96 LEU A O 1
ATOM 713 N N . ARG A 1 97 ? 9.503 -12.270 -0.407 1.00 96.50 97 ARG A N 1
ATOM 714 C CA . ARG A 1 97 ? 10.139 -13.432 -1.037 1.00 96.50 97 ARG A CA 1
ATOM 715 C C . ARG A 1 97 ? 9.859 -13.524 -2.539 1.00 96.50 97 ARG A C 1
ATOM 717 O O . ARG A 1 97 ? 10.685 -14.062 -3.267 1.00 96.50 97 ARG A O 1
ATOM 724 N N . ALA A 1 98 ? 8.703 -13.045 -2.995 1.00 95.56 98 ALA A N 1
ATOM 725 C CA . ALA A 1 98 ? 8.283 -13.144 -4.394 1.00 95.56 98 ALA A CA 1
ATOM 726 C C . ALA A 1 98 ? 8.756 -11.970 -5.272 1.00 95.56 98 ALA A C 1
ATOM 728 O O . ALA A 1 98 ? 8.601 -12.025 -6.493 1.00 95.56 98 ALA A O 1
ATOM 729 N N . ARG A 1 99 ? 9.313 -10.906 -4.677 1.00 96.25 99 ARG A N 1
ATOM 730 C CA . ARG A 1 99 ? 9.788 -9.733 -5.421 1.00 96.25 99 ARG A CA 1
ATOM 731 C C . ARG A 1 99 ? 10.939 -10.085 -6.370 1.00 96.25 99 ARG A C 1
ATOM 733 O O . ARG A 1 99 ? 11.848 -10.838 -6.026 1.00 96.25 99 ARG A O 1
ATOM 740 N N . ARG A 1 100 ? 10.926 -9.478 -7.552 1.00 97.06 100 ARG A N 1
ATOM 741 C CA . ARG A 1 100 ? 11.979 -9.547 -8.574 1.00 97.06 100 ARG A CA 1
ATOM 742 C C . ARG A 1 100 ? 12.470 -8.135 -8.885 1.00 97.06 100 ARG A C 1
ATOM 744 O O . ARG A 1 100 ? 11.704 -7.181 -8.786 1.00 97.06 100 ARG A O 1
ATOM 751 N N . SER A 1 101 ? 13.737 -7.990 -9.273 1.00 97.38 101 SER A N 1
ATOM 752 C CA . SER A 1 101 ? 14.241 -6.723 -9.829 1.00 97.38 101 SER A CA 1
ATOM 753 C C . SER A 1 101 ? 13.424 -6.338 -11.061 1.00 97.38 101 SER A C 1
ATOM 755 O O . SER A 1 101 ? 13.149 -7.202 -11.892 1.00 97.38 101 SER A O 1
ATOM 757 N N . ILE A 1 102 ? 13.065 -5.058 -11.192 1.00 97.25 102 ILE A N 1
ATOM 758 C CA . ILE A 1 102 ? 12.332 -4.556 -12.362 1.00 97.25 102 ILE A CA 1
ATOM 759 C C . ILE A 1 102 ? 13.110 -4.822 -13.653 1.00 97.25 102 ILE A C 1
ATOM 761 O O . ILE A 1 102 ? 12.512 -5.240 -14.639 1.00 97.25 102 ILE A O 1
ATOM 765 N N . VAL A 1 103 ? 14.436 -4.658 -13.628 1.00 95.75 103 VAL A N 1
ATOM 766 C CA . VAL A 1 103 ? 15.308 -4.944 -14.780 1.00 95.75 103 VAL A CA 1
ATOM 767 C C . VAL A 1 103 ? 15.134 -6.399 -15.222 1.00 95.75 103 VAL A C 1
ATOM 769 O O . VAL A 1 103 ? 14.767 -6.660 -16.358 1.00 95.75 103 VAL A O 1
ATOM 772 N N . ASN A 1 104 ? 15.216 -7.340 -14.279 1.00 97.00 104 ASN A N 1
ATOM 773 C CA . ASN A 1 104 ? 15.057 -8.770 -14.561 1.00 97.00 104 ASN A CA 1
ATOM 774 C C . ASN A 1 104 ? 13.633 -9.168 -14.987 1.00 97.00 104 ASN A C 1
ATOM 776 O O . ASN A 1 104 ? 13.424 -10.310 -15.391 1.00 97.00 104 ASN A O 1
ATOM 780 N N . VAL A 1 105 ? 12.630 -8.311 -14.778 1.00 97.31 105 VAL A N 1
ATOM 781 C CA . VAL A 1 105 ? 11.261 -8.537 -15.266 1.00 97.31 105 VAL A CA 1
ATOM 782 C C . VAL A 1 105 ? 11.115 -7.977 -16.677 1.00 97.31 105 VAL A C 1
ATOM 784 O O . VAL A 1 105 ? 10.516 -8.639 -17.515 1.00 97.31 105 VAL A O 1
ATOM 787 N N . ILE A 1 106 ? 11.686 -6.805 -16.955 1.00 97.00 106 ILE A N 1
ATOM 788 C CA . ILE A 1 106 ? 11.701 -6.199 -18.293 1.00 97.00 106 ILE A CA 1
ATOM 789 C C . ILE A 1 106 ? 12.474 -7.074 -19.289 1.00 97.00 106 ILE A C 1
ATOM 791 O O . ILE A 1 106 ? 12.000 -7.277 -20.401 1.00 97.00 106 ILE A O 1
ATOM 795 N N . ASP A 1 107 ? 13.615 -7.624 -18.873 1.00 96.88 107 ASP A N 1
ATOM 796 C CA . ASP A 1 107 ? 14.497 -8.421 -19.737 1.00 96.88 107 ASP A CA 1
ATOM 797 C C . ASP A 1 107 ? 14.011 -9.874 -19.929 1.00 96.88 107 ASP A C 1
ATOM 799 O O . ASP A 1 107 ? 14.595 -10.639 -20.697 1.00 96.88 107 ASP A O 1
ATOM 803 N N . ASP A 1 108 ? 12.955 -10.287 -19.220 1.00 97.06 108 ASP A N 1
ATOM 804 C CA . ASP A 1 108 ? 12.386 -11.631 -19.323 1.00 97.06 108 ASP A CA 1
ATOM 805 C C . ASP A 1 108 ? 11.480 -11.722 -20.567 1.00 97.06 108 ASP A C 1
ATOM 807 O O . ASP A 1 108 ? 10.442 -11.054 -20.611 1.00 97.06 108 ASP A O 1
ATOM 811 N N . PRO A 1 109 ? 11.800 -12.573 -21.564 1.00 95.44 109 PRO A N 1
ATOM 812 C CA . PRO A 1 109 ? 11.038 -12.662 -22.812 1.00 95.44 109 PRO A CA 1
ATOM 813 C C . PRO A 1 109 ? 9.608 -13.185 -22.618 1.00 95.44 109 PRO A C 1
ATOM 815 O O . PRO A 1 109 ? 8.805 -13.141 -23.547 1.00 95.44 109 PRO A O 1
ATOM 818 N N . LYS A 1 110 ? 9.273 -13.708 -21.430 1.00 96.31 110 LYS A N 1
ATOM 819 C CA . LYS A 1 110 ? 7.915 -14.155 -21.086 1.00 96.31 110 LYS A CA 1
ATOM 820 C C . LYS A 1 110 ? 7.052 -13.037 -20.497 1.00 96.31 110 LYS A C 1
ATOM 822 O O . LYS A 1 110 ? 5.860 -13.255 -20.271 1.00 96.31 110 LYS A O 1
ATOM 827 N N . THR A 1 111 ? 7.626 -11.872 -20.206 1.00 96.88 111 THR A N 1
ATOM 828 C CA . THR A 1 111 ? 6.888 -10.723 -19.677 1.00 96.88 111 THR A CA 1
ATOM 829 C C . THR A 1 111 ? 6.049 -10.093 -20.784 1.00 96.88 111 THR A C 1
ATOM 831 O O . THR A 1 111 ? 6.516 -9.890 -21.899 1.00 96.88 111 THR A O 1
ATOM 834 N N . SER A 1 112 ? 4.790 -9.767 -20.484 1.00 97.19 112 SER A N 1
ATOM 835 C CA . SER A 1 112 ? 3.911 -9.120 -21.457 1.00 97.19 112 SER A CA 1
ATOM 836 C C . SER A 1 112 ? 4.403 -7.715 -21.811 1.00 97.19 112 SER A C 1
ATOM 838 O O . SER A 1 112 ? 4.841 -6.963 -20.939 1.00 97.19 112 SER A O 1
ATOM 840 N N . GLU A 1 113 ? 4.246 -7.315 -23.074 1.00 97.00 113 GLU A N 1
ATOM 841 C CA . GLU A 1 113 ? 4.646 -5.981 -23.552 1.00 97.00 113 GLU A CA 1
ATOM 842 C C . GLU A 1 113 ? 4.011 -4.845 -22.735 1.00 97.00 113 GLU A C 1
ATOM 844 O O . GLU A 1 113 ? 4.655 -3.842 -22.430 1.00 97.00 113 GLU A O 1
ATOM 849 N N . GLY A 1 114 ? 2.754 -5.025 -22.310 1.00 97.06 114 GLY A N 1
ATOM 850 C CA . GLY A 1 114 ? 2.061 -4.066 -21.451 1.00 97.06 114 GLY A CA 1
ATOM 851 C C . GLY A 1 114 ? 2.760 -3.858 -20.104 1.00 97.06 114 GLY A C 1
ATOM 852 O O . GLY A 1 114 ? 2.919 -2.714 -19.677 1.00 97.06 114 GLY A O 1
ATOM 853 N N . LEU A 1 115 ? 3.218 -4.942 -19.466 1.00 96.12 115 LEU A N 1
ATOM 854 C CA . LEU A 1 115 ? 3.945 -4.873 -18.197 1.00 96.12 115 LEU A CA 1
ATOM 855 C C . LEU A 1 115 ? 5.356 -4.303 -18.392 1.00 96.12 115 LEU A C 1
ATOM 857 O O . LEU A 1 115 ? 5.796 -3.493 -17.579 1.00 96.12 115 LEU A O 1
ATOM 861 N N . VAL A 1 116 ? 6.036 -4.657 -19.489 1.00 97.69 116 VAL A N 1
ATOM 862 C CA . VAL A 1 116 ? 7.332 -4.062 -19.862 1.00 97.69 116 VAL A CA 1
ATOM 863 C C . VAL A 1 116 ? 7.215 -2.544 -19.983 1.00 97.69 116 VAL A C 1
ATOM 865 O O . VAL A 1 116 ? 8.017 -1.819 -19.393 1.00 97.69 116 VAL A O 1
ATOM 868 N N . ARG A 1 117 ? 6.188 -2.049 -20.686 1.00 97.75 117 ARG A N 1
ATOM 869 C CA . ARG A 1 117 ? 5.949 -0.610 -20.849 1.00 97.75 117 ARG A CA 1
ATOM 870 C C . ARG A 1 117 ? 5.713 0.087 -19.508 1.00 97.75 117 ARG A C 1
ATOM 872 O O . ARG A 1 117 ? 6.382 1.073 -19.222 1.00 97.75 117 ARG A O 1
ATOM 879 N N . GLN A 1 118 ? 4.818 -0.447 -18.674 1.00 96.88 118 GLN A N 1
ATOM 880 C CA . GLN A 1 118 ? 4.509 0.131 -17.358 1.00 96.88 118 GLN A CA 1
ATOM 881 C C . GLN A 1 118 ? 5.740 0.190 -16.444 1.00 96.88 118 GLN A C 1
ATOM 883 O O . GLN A 1 118 ? 6.021 1.216 -15.829 1.00 96.88 118 GLN A O 1
ATOM 888 N N . LEU A 1 119 ? 6.511 -0.897 -16.366 1.00 97.75 119 LEU A N 1
ATOM 889 C CA . LEU A 1 119 ? 7.723 -0.926 -15.547 1.00 97.75 119 LEU A CA 1
ATOM 890 C C . LEU A 1 119 ? 8.840 -0.043 -16.126 1.00 97.75 119 LEU A C 1
ATOM 892 O O . LEU A 1 119 ? 9.637 0.515 -15.368 1.00 97.75 119 LEU A O 1
ATOM 896 N N . GLY A 1 120 ? 8.879 0.121 -17.450 1.00 97.50 120 GLY A N 1
ATOM 897 C CA . GLY A 1 120 ? 9.729 1.098 -18.122 1.00 97.50 120 GLY A CA 1
ATOM 898 C C . GLY A 1 120 ? 9.422 2.528 -17.676 1.00 97.50 120 GLY A C 1
ATOM 899 O O . GLY A 1 120 ? 10.343 3.252 -17.304 1.00 97.50 120 GLY A O 1
ATOM 900 N N . GLU A 1 121 ? 8.143 2.909 -17.619 1.00 97.56 121 GLU A N 1
ATOM 901 C CA . GLU A 1 121 ? 7.712 4.229 -17.130 1.00 97.56 121 GLU A CA 1
ATOM 902 C C . GLU A 1 121 ? 8.125 4.463 -15.672 1.00 97.56 121 GLU A C 1
ATOM 904 O O . GLU A 1 121 ? 8.680 5.514 -15.357 1.00 97.56 121 GLU A O 1
ATOM 909 N N . VAL A 1 122 ? 7.958 3.466 -14.793 1.00 96.75 122 VAL A N 1
ATOM 910 C CA . VAL A 1 122 ? 8.423 3.544 -13.393 1.00 96.75 122 VAL A CA 1
ATOM 911 C C . VAL A 1 122 ? 9.935 3.785 -13.321 1.00 96.75 122 VAL A C 1
ATOM 913 O O . VAL A 1 122 ? 10.401 4.611 -12.530 1.00 96.75 122 VAL A O 1
ATOM 916 N N . ARG A 1 123 ? 10.720 3.101 -14.164 1.00 95.62 123 ARG A N 1
ATOM 917 C CA . ARG A 1 123 ? 12.180 3.264 -14.219 1.00 95.62 123 ARG A CA 1
ATOM 918 C C . ARG A 1 123 ? 12.587 4.670 -14.663 1.00 95.62 123 ARG A C 1
ATOM 920 O O . ARG A 1 123 ? 13.519 5.234 -14.086 1.00 95.62 123 ARG A O 1
ATOM 927 N N . GLU A 1 124 ? 11.916 5.230 -15.666 1.00 96.12 124 GLU A N 1
ATOM 928 C CA . GLU A 1 124 ? 12.186 6.593 -16.138 1.00 96.12 124 GLU A CA 1
ATOM 929 C C . GLU A 1 124 ? 11.727 7.648 -15.122 1.00 96.12 124 GLU A C 1
ATOM 931 O O . GLU A 1 124 ? 12.489 8.568 -14.824 1.00 96.12 124 GLU A O 1
ATOM 936 N N . ALA A 1 125 ? 10.555 7.476 -14.503 1.00 96.50 125 ALA A N 1
ATOM 937 C CA . ALA A 1 125 ? 10.061 8.364 -13.449 1.00 96.50 125 ALA A CA 1
ATOM 938 C C . ALA A 1 125 ? 11.026 8.411 -12.254 1.00 96.50 125 ALA A C 1
ATOM 940 O O . ALA A 1 125 ? 11.397 9.488 -11.786 1.00 96.50 125 ALA A O 1
ATOM 941 N N . ARG A 1 126 ? 11.527 7.249 -11.812 1.00 95.31 126 ARG A N 1
ATOM 942 C CA . ARG A 1 126 ? 12.564 7.170 -10.775 1.00 95.31 126 ARG A CA 1
ATOM 943 C C . ARG A 1 126 ? 13.852 7.879 -11.205 1.00 95.31 126 ARG A C 1
ATOM 945 O O . ARG A 1 126 ? 14.463 8.568 -10.392 1.00 95.31 126 ARG A O 1
ATOM 952 N N . ARG A 1 127 ? 14.282 7.711 -12.464 1.00 94.94 127 ARG A N 1
ATOM 953 C CA . ARG A 1 127 ? 15.472 8.393 -13.005 1.00 94.94 127 ARG A CA 1
ATOM 954 C C . ARG A 1 127 ? 15.309 9.909 -12.957 1.00 94.94 127 ARG A C 1
ATOM 956 O O . ARG A 1 127 ? 16.216 10.598 -12.504 1.00 94.94 127 ARG A O 1
ATOM 963 N N . PHE A 1 128 ? 14.154 10.408 -13.379 1.00 95.81 128 PHE A N 1
ATOM 964 C CA . PHE A 1 128 ? 13.818 11.824 -13.310 1.00 95.81 128 PHE A CA 1
ATOM 965 C C . PHE A 1 128 ? 13.837 12.339 -11.865 1.00 95.81 128 PHE A C 1
ATOM 967 O O . PHE A 1 128 ? 14.488 13.342 -11.583 1.00 95.81 128 PHE A O 1
ATOM 974 N N . ALA A 1 129 ? 13.213 11.611 -10.937 1.00 95.00 129 ALA A N 1
ATOM 975 C CA . ALA A 1 129 ? 13.151 11.986 -9.530 1.00 95.00 129 ALA A CA 1
ATOM 976 C C . ALA A 1 129 ? 14.541 12.193 -8.899 1.00 95.00 129 ALA A C 1
ATOM 978 O O . ALA A 1 129 ? 14.767 13.196 -8.225 1.00 95.00 129 ALA A O 1
ATOM 979 N N . TRP A 1 130 ? 15.503 11.301 -9.153 1.00 94.31 130 TRP A N 1
ATOM 980 C CA . TRP A 1 130 ? 16.842 11.468 -8.577 1.00 94.31 130 TRP A CA 1
ATOM 981 C C . TRP A 1 130 ? 17.720 12.456 -9.363 1.00 94.31 130 TRP A C 1
ATOM 983 O O . TRP A 1 130 ? 18.422 13.261 -8.758 1.00 94.31 130 TRP A O 1
ATOM 993 N N . GLN A 1 131 ? 17.673 12.447 -10.703 1.00 95.44 131 GLN A N 1
ATOM 994 C CA . GLN A 1 131 ? 18.559 13.288 -11.528 1.00 95.44 131 GLN A CA 1
ATOM 995 C C . GLN A 1 131 ? 18.098 14.737 -11.651 1.00 95.44 131 GLN A C 1
ATOM 997 O O . GLN A 1 131 ? 18.928 15.621 -11.858 1.00 95.44 131 GLN A O 1
ATOM 1002 N N . LYS A 1 132 ? 16.783 14.975 -11.636 1.00 95.38 132 LYS A N 1
ATOM 1003 C CA . LYS A 1 132 ? 16.183 16.287 -11.919 1.00 95.38 132 LYS A CA 1
ATOM 1004 C C . LYS A 1 132 ? 15.554 16.915 -10.688 1.00 95.38 132 LYS A C 1
ATOM 1006 O O . LYS A 1 132 ? 15.709 18.115 -10.509 1.00 95.38 132 LYS A O 1
ATOM 1011 N N . LEU A 1 133 ? 14.901 16.120 -9.838 1.00 94.81 133 LEU A N 1
ATOM 1012 C CA . LEU A 1 133 ? 14.285 16.626 -8.604 1.00 94.81 133 LEU A CA 1
ATOM 1013 C C . LEU A 1 133 ? 15.219 16.542 -7.385 1.00 94.81 133 LEU A C 1
ATOM 1015 O O . LEU A 1 133 ? 14.870 17.024 -6.313 1.00 94.81 133 LEU A O 1
ATOM 1019 N N . GLY A 1 134 ? 16.403 15.936 -7.533 1.00 92.81 134 GLY A N 1
ATOM 1020 C CA . GLY A 1 134 ? 17.396 15.835 -6.462 1.00 92.81 134 GLY A CA 1
ATOM 1021 C C . GLY A 1 134 ? 16.999 14.894 -5.321 1.00 92.81 134 GLY A C 1
ATOM 1022 O O . GLY A 1 134 ? 17.554 15.000 -4.227 1.00 92.81 134 GLY A O 1
ATOM 1023 N N . LEU A 1 135 ? 16.047 13.979 -5.544 1.00 93.88 135 LEU A N 1
ATOM 1024 C CA . LEU A 1 135 ? 15.669 12.994 -4.531 1.00 93.88 135 LEU A CA 1
ATOM 1025 C C . LEU A 1 135 ? 16.771 11.932 -4.338 1.00 93.88 135 LEU A C 1
ATOM 1027 O O . LEU A 1 135 ? 17.488 11.607 -5.287 1.00 93.88 135 LEU A O 1
ATOM 1031 N N . PRO A 1 136 ? 16.904 11.336 -3.136 1.00 91.94 136 PRO A N 1
ATOM 1032 C CA . PRO A 1 136 ? 17.912 10.308 -2.882 1.00 91.94 136 PRO A CA 1
ATOM 1033 C C . PRO A 1 136 ? 17.767 9.069 -3.782 1.00 91.94 136 PRO A C 1
ATOM 1035 O O . PRO A 1 136 ? 16.687 8.485 -3.889 1.00 91.94 136 PRO A O 1
ATOM 1038 N N . ASP A 1 137 ? 18.879 8.596 -4.354 1.00 92.31 137 ASP A N 1
ATOM 1039 C CA . ASP A 1 137 ? 18.934 7.387 -5.192 1.00 92.31 137 ASP A CA 1
ATOM 1040 C C . ASP A 1 137 ? 18.938 6.090 -4.345 1.00 92.31 137 ASP A C 1
ATOM 1042 O O . ASP A 1 137 ? 19.907 5.335 -4.312 1.00 92.31 137 ASP A O 1
ATOM 1046 N N . ASN A 1 138 ? 17.847 5.825 -3.617 1.00 92.50 138 ASN A N 1
ATOM 1047 C CA . ASN A 1 138 ? 17.706 4.663 -2.722 1.00 92.50 138 ASN A CA 1
ATOM 1048 C C . ASN A 1 138 ? 17.037 3.446 -3.402 1.00 92.50 138 ASN A C 1
ATOM 1050 O O . ASN A 1 138 ? 16.707 3.475 -4.584 1.00 92.50 138 ASN A O 1
ATOM 1054 N N . ASP A 1 139 ? 16.803 2.347 -2.682 1.00 91.25 139 ASP A N 1
ATOM 1055 C CA . ASP A 1 139 ? 16.239 1.118 -3.272 1.00 91.25 139 ASP A CA 1
ATOM 1056 C C . ASP A 1 139 ? 14.728 1.148 -3.560 1.00 91.25 139 ASP A C 1
ATOM 1058 O O . ASP A 1 139 ? 14.167 0.165 -4.060 1.00 91.25 139 ASP A O 1
ATOM 1062 N N . SER A 1 140 ? 14.064 2.279 -3.317 1.00 92.38 140 SER A N 1
ATOM 1063 C CA . SER A 1 140 ? 12.642 2.441 -3.622 1.00 92.38 140 SER A CA 1
ATOM 1064 C C . SER A 1 140 ? 12.382 2.292 -5.119 1.00 92.38 140 SER A C 1
ATOM 1066 O O . SER A 1 140 ? 13.169 2.734 -5.964 1.00 92.38 140 SER A O 1
ATOM 1068 N N . TYR A 1 141 ? 11.253 1.658 -5.441 1.00 94.25 141 TYR A N 1
ATOM 1069 C CA . TYR A 1 141 ? 10.773 1.459 -6.811 1.00 94.25 141 TYR A CA 1
ATOM 1070 C C . TYR A 1 141 ? 11.753 0.711 -7.739 1.00 94.25 141 TYR A C 1
ATOM 1072 O O . TYR A 1 141 ? 11.691 0.873 -8.954 1.00 94.25 141 TYR A O 1
ATOM 1080 N N . LYS A 1 142 ? 12.659 -0.125 -7.197 1.00 95.69 142 LYS A N 1
ATOM 1081 C CA . LYS A 1 142 ? 13.568 -0.989 -7.991 1.00 95.69 142 LYS A CA 1
ATOM 1082 C C . LYS A 1 142 ? 13.069 -2.423 -8.193 1.00 95.69 142 LYS A C 1
ATOM 1084 O O . LYS A 1 142 ? 13.642 -3.173 -8.986 1.00 95.69 142 LYS A O 1
ATOM 1089 N N . SER A 1 143 ? 12.031 -2.836 -7.469 1.00 96.50 143 SER A N 1
ATOM 1090 C CA . SER A 1 143 ? 11.527 -4.212 -7.493 1.00 96.50 143 SER A CA 1
ATOM 1091 C C . SER A 1 143 ? 10.030 -4.267 -7.764 1.00 96.50 143 SER A C 1
ATOM 1093 O O . SER A 1 143 ? 9.296 -3.357 -7.390 1.00 96.50 143 SER A O 1
ATOM 1095 N N . TYR A 1 144 ? 9.603 -5.348 -8.406 1.00 96.19 144 TYR A N 1
ATOM 1096 C CA . TYR A 1 144 ? 8.222 -5.649 -8.749 1.00 96.19 144 TYR A CA 1
ATOM 1097 C C . TYR A 1 144 ? 7.830 -7.014 -8.184 1.00 96.19 144 TYR A C 1
ATOM 1099 O O . TYR A 1 144 ? 8.639 -7.942 -8.125 1.00 96.19 144 TYR A O 1
ATOM 1107 N N . VAL A 1 145 ? 6.567 -7.152 -7.803 1.00 95.69 145 VAL A N 1
ATOM 1108 C CA . VAL A 1 145 ? 5.982 -8.414 -7.359 1.00 95.69 145 VAL A CA 1
ATOM 1109 C C . VAL A 1 145 ? 4.600 -8.557 -7.975 1.00 95.69 145 VAL A C 1
ATOM 1111 O O . VAL A 1 145 ? 3.735 -7.705 -7.799 1.00 95.69 145 VAL A O 1
ATOM 1114 N N . ASN A 1 146 ? 4.374 -9.659 -8.687 1.00 93.69 146 ASN A N 1
ATOM 1115 C CA . ASN A 1 146 ? 3.026 -10.022 -9.100 1.00 93.69 146 ASN A CA 1
ATOM 1116 C C . ASN A 1 146 ? 2.336 -10.721 -7.924 1.00 93.69 146 ASN A C 1
ATOM 1118 O O . ASN A 1 146 ? 2.628 -11.878 -7.623 1.00 93.69 146 ASN A O 1
ATOM 1122 N N . VAL A 1 147 ? 1.425 -10.019 -7.252 1.00 91.44 147 VAL A N 1
ATOM 1123 C CA . VAL A 1 147 ? 0.698 -10.562 -6.093 1.00 91.44 147 VAL A CA 1
ATOM 1124 C C . VAL A 1 147 ? -0.413 -11.551 -6.472 1.00 91.44 147 VAL A C 1
ATOM 1126 O O . VAL A 1 147 ? -0.961 -12.209 -5.587 1.00 91.44 147 VAL A O 1
ATOM 1129 N N . GLY A 1 148 ? -0.760 -11.670 -7.761 1.00 91.25 148 GLY A N 1
ATOM 1130 C CA . GLY A 1 148 ? -1.780 -12.603 -8.258 1.00 91.25 148 GLY A CA 1
ATOM 1131 C C . GLY A 1 148 ? -3.211 -12.274 -7.818 1.00 91.25 148 GLY A C 1
ATOM 1132 O O . GLY A 1 148 ? -4.090 -13.132 -7.852 1.00 91.25 148 GLY A O 1
ATOM 1133 N N . ARG A 1 149 ? -3.451 -11.045 -7.354 1.00 90.44 149 ARG A N 1
ATOM 1134 C CA . ARG A 1 149 ? -4.746 -10.559 -6.865 1.00 90.44 149 ARG A CA 1
ATOM 1135 C C . ARG A 1 149 ? -4.845 -9.050 -7.043 1.00 90.44 149 ARG A C 1
ATOM 1137 O O . ARG A 1 149 ? -3.836 -8.382 -7.205 1.00 90.44 149 ARG A O 1
ATOM 1144 N N . ARG A 1 150 ? -6.065 -8.517 -6.969 1.00 91.12 150 ARG A N 1
ATOM 1145 C CA . ARG A 1 150 ? -6.335 -7.094 -7.226 1.00 91.12 150 ARG A CA 1
ATOM 1146 C C . ARG A 1 150 ? -5.720 -6.127 -6.207 1.00 91.12 150 ARG A C 1
ATOM 1148 O O . ARG A 1 150 ? -5.450 -4.996 -6.569 1.00 91.12 150 ARG A O 1
ATOM 1155 N N . TYR A 1 151 ? -5.561 -6.558 -4.957 1.00 94.75 151 TYR A N 1
ATOM 1156 C CA . TYR A 1 151 ? -5.090 -5.709 -3.863 1.00 94.75 151 TYR A CA 1
ATOM 1157 C C . TYR A 1 151 ? -4.057 -6.452 -3.018 1.00 94.75 151 TYR A C 1
ATOM 1159 O O . TYR A 1 151 ? -4.259 -7.626 -2.666 1.00 94.75 151 TYR A O 1
ATOM 1167 N N . VAL A 1 152 ? -2.962 -5.780 -2.672 1.00 94.06 152 VAL A N 1
ATOM 1168 C CA . VAL A 1 152 ? -1.894 -6.342 -1.835 1.00 94.06 152 VAL A CA 1
ATOM 1169 C C . VAL A 1 152 ? -2.413 -6.576 -0.419 1.00 94.06 152 VAL A C 1
ATOM 1171 O O . VAL A 1 152 ? -2.268 -7.685 0.110 1.00 94.06 152 VAL A O 1
ATOM 1174 N N . VAL A 1 153 ? -3.082 -5.570 0.147 1.00 95.81 153 VAL A N 1
ATOM 1175 C CA . VAL A 1 153 ? -3.676 -5.578 1.489 1.00 95.81 153 VAL A CA 1
ATOM 1176 C C . VAL A 1 153 ? -5.066 -4.938 1.485 1.00 95.81 153 VAL A C 1
ATOM 1178 O O . VAL A 1 153 ? -5.446 -4.225 0.561 1.00 95.81 153 VAL A O 1
ATOM 1181 N N . TRP A 1 154 ? -5.832 -5.222 2.532 1.00 97.31 154 TRP A N 1
ATOM 1182 C CA . TRP A 1 154 ? -7.141 -4.653 2.821 1.00 97.31 154 TRP A CA 1
ATOM 1183 C C . TRP A 1 154 ? -7.063 -3.877 4.128 1.00 97.31 154 TRP A C 1
ATOM 1185 O O . TRP A 1 154 ? -6.930 -4.486 5.192 1.00 97.31 154 TRP A O 1
ATOM 1195 N N . ASN A 1 155 ? -7.154 -2.557 4.051 1.00 97.06 155 ASN A N 1
ATOM 1196 C CA . ASN A 1 155 ? -7.108 -1.678 5.206 1.00 97.06 155 ASN A CA 1
ATOM 1197 C C . ASN A 1 155 ? -8.500 -1.511 5.805 1.00 97.06 155 ASN A C 1
ATOM 1199 O O . ASN A 1 155 ? -9.490 -1.337 5.094 1.00 97.06 155 ASN A O 1
ATOM 1203 N N . VAL A 1 156 ? -8.569 -1.571 7.130 1.00 97.56 156 VAL A N 1
ATOM 1204 C CA . VAL A 1 156 ? -9.747 -1.196 7.905 1.00 97.56 156 VAL A CA 1
ATOM 1205 C C . VAL A 1 156 ? -9.450 0.121 8.603 1.00 97.56 156 VAL A C 1
ATOM 1207 O O . VAL A 1 156 ? -8.495 0.203 9.373 1.00 97.56 156 VAL A O 1
ATOM 1210 N N . VAL A 1 157 ? -10.283 1.123 8.353 1.00 97.12 157 VAL A N 1
ATOM 1211 C CA . VAL A 1 157 ? -10.270 2.410 9.059 1.00 97.12 157 VAL A CA 1
ATOM 1212 C C . VAL A 1 157 ? -11.586 2.521 9.810 1.00 97.12 157 VAL A C 1
ATOM 1214 O O . VAL A 1 157 ? -12.631 2.135 9.283 1.00 97.12 157 VAL A O 1
ATOM 1217 N N . ALA A 1 158 ? -11.540 2.995 11.050 1.00 97.50 158 ALA A N 1
ATOM 1218 C CA . ALA A 1 158 ? -12.724 3.129 11.885 1.00 97.50 158 ALA A CA 1
ATOM 1219 C C . ALA A 1 158 ? -12.698 4.446 12.651 1.00 97.50 158 ALA A C 1
ATOM 1221 O O . ALA A 1 158 ? -11.621 4.865 13.053 1.00 97.50 158 ALA A O 1
ATOM 1222 N N . ALA A 1 159 ? -13.849 5.060 12.899 1.00 97.56 159 ALA A N 1
ATOM 1223 C CA . ALA A 1 159 ? -13.996 6.249 13.739 1.00 97.56 159 ALA A CA 1
ATOM 1224 C C . ALA A 1 159 ? -15.270 6.122 14.596 1.00 97.56 159 ALA A C 1
ATOM 1226 O O . ALA A 1 159 ? -16.172 5.374 14.214 1.00 97.56 159 ALA A O 1
ATOM 1227 N N . PRO A 1 160 ? -15.346 6.745 15.786 1.00 96.81 160 PRO A 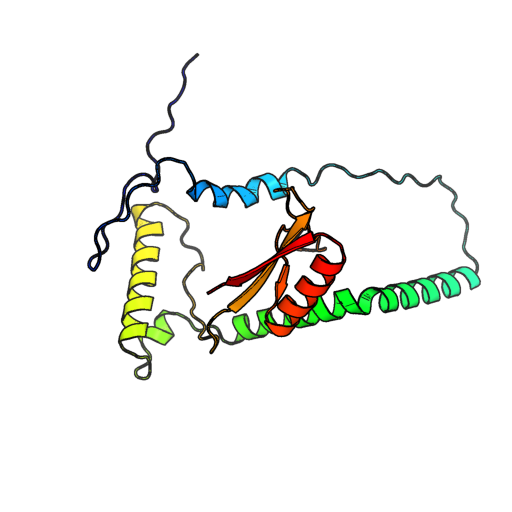N 1
ATOM 1228 C CA . PRO A 1 160 ? -16.604 6.822 16.526 1.00 96.81 160 PRO A CA 1
ATOM 1229 C C . PRO A 1 160 ? -17.705 7.469 15.680 1.00 96.81 160 PRO A C 1
ATOM 1231 O O . PRO A 1 160 ? -17.401 8.313 14.837 1.00 96.81 160 PRO A O 1
ATOM 1234 N N . GLU A 1 161 ? -18.961 7.112 15.941 1.00 92.31 161 GLU A N 1
ATOM 1235 C CA . GLU A 1 161 ? -20.108 7.737 15.275 1.00 92.31 161 GLU A CA 1
ATOM 1236 C C . GLU A 1 161 ? -20.047 9.270 15.415 1.00 92.31 161 GLU A C 1
ATOM 1238 O O . GLU A 1 161 ? -19.769 9.802 16.496 1.00 92.31 161 GLU A O 1
ATOM 1243 N N . PHE A 1 162 ? -20.253 9.980 14.302 1.00 93.56 162 PHE A N 1
ATOM 1244 C CA . PHE A 1 162 ? -20.152 11.447 14.197 1.00 93.56 162 PHE A CA 1
ATOM 1245 C C . PHE A 1 162 ? -18.764 12.041 14.487 1.00 93.56 162 PHE A C 1
ATOM 1247 O O . PHE A 1 162 ? -18.639 13.223 14.814 1.00 93.56 162 PHE A O 1
ATOM 1254 N N . SER A 1 163 ? -17.701 11.251 14.332 1.00 93.88 163 SER A N 1
ATOM 1255 C CA . SER A 1 163 ? -16.322 11.710 14.479 1.00 93.88 163 SER A CA 1
ATOM 1256 C C . SER A 1 163 ? -15.516 11.484 13.205 1.00 93.88 163 SER A C 1
ATOM 1258 O O . SER A 1 163 ? -15.614 10.453 12.551 1.00 93.88 163 SER A O 1
ATOM 1260 N N . VAL A 1 164 ? -14.633 12.434 12.898 1.00 93.06 164 VAL A N 1
ATOM 1261 C CA . VAL A 1 164 ? -13.592 12.283 11.865 1.00 93.06 164 VAL A CA 1
ATOM 1262 C C . VAL A 1 164 ? -12.250 11.834 12.447 1.00 93.06 164 VAL A C 1
ATOM 1264 O O . VAL A 1 164 ? -11.282 11.670 11.710 1.00 93.06 164 VAL A O 1
ATOM 1267 N N . ARG A 1 165 ? -12.161 11.648 13.773 1.00 94.38 165 ARG A N 1
ATOM 1268 C CA . ARG A 1 165 ? -10.944 11.154 14.430 1.00 94.38 165 ARG A CA 1
ATOM 1269 C C . ARG A 1 165 ? -10.886 9.629 14.322 1.00 94.38 165 ARG A C 1
ATOM 1271 O O . ARG A 1 165 ? -11.737 8.967 14.928 1.00 94.38 165 ARG A O 1
ATOM 1278 N N . PRO A 1 166 ? -9.912 9.065 13.585 1.00 95.50 166 PRO A N 1
ATOM 1279 C CA . PRO A 1 166 ? -9.810 7.627 13.427 1.00 95.50 166 PRO A CA 1
ATOM 1280 C C . PRO A 1 166 ? -9.400 6.955 14.740 1.00 95.50 166 PRO A C 1
ATOM 1282 O O . PRO A 1 166 ? -8.701 7.516 15.580 1.00 95.50 166 PRO A O 1
ATOM 1285 N N . LYS A 1 167 ? -9.830 5.709 14.894 1.00 93.88 167 LYS A N 1
ATOM 1286 C CA . LYS A 1 167 ? -9.323 4.769 15.880 1.00 93.88 167 LYS A CA 1
ATOM 1287 C C . LYS A 1 167 ? -7.863 4.464 15.561 1.00 93.88 167 LYS A C 1
ATOM 1289 O O . LYS A 1 167 ? -7.520 4.186 14.417 1.00 93.88 167 LYS A O 1
ATOM 1294 N N . GLU A 1 168 ? -7.042 4.440 16.600 1.00 93.88 168 GLU A N 1
ATOM 1295 C CA . GLU A 1 168 ? -5.635 4.077 16.496 1.00 93.88 168 GLU A CA 1
ATOM 1296 C C . GLU A 1 168 ? -5.388 2.638 16.944 1.00 93.88 168 GLU A C 1
ATOM 1298 O O . GLU A 1 168 ? -6.038 2.108 17.858 1.00 93.88 168 GLU A O 1
ATOM 1303 N N . TRP A 1 169 ? -4.412 2.011 16.297 1.00 90.19 169 TRP A N 1
ATOM 1304 C CA . TRP A 1 169 ? -3.862 0.717 16.669 1.00 90.19 169 TRP A CA 1
ATOM 1305 C C . TRP A 1 169 ? -2.371 0.861 16.909 1.00 90.19 169 TRP A C 1
ATOM 1307 O O . TRP A 1 169 ? -1.635 1.238 16.003 1.00 90.19 169 TRP A O 1
ATOM 1317 N N . CYS A 1 170 ? -1.930 0.523 18.117 1.00 86.69 170 CYS A N 1
ATOM 1318 C CA . CYS A 1 170 ? -0.533 0.629 18.510 1.00 86.69 170 CYS A CA 1
ATOM 1319 C C . CYS A 1 170 ? 0.165 -0.731 18.486 1.00 86.69 170 CYS A C 1
ATOM 1321 O O . CYS A 1 170 ? -0.343 -1.727 19.013 1.00 86.69 170 CYS A O 1
ATOM 1323 N N . TYR A 1 171 ? 1.354 -0.752 17.891 1.00 80.81 171 TYR A N 1
ATOM 1324 C CA . TYR A 1 171 ? 2.217 -1.917 17.754 1.00 80.81 171 TYR A CA 1
ATOM 1325 C C . TYR A 1 171 ? 3.579 -1.660 18.396 1.00 80.81 171 TYR A C 1
ATOM 1327 O O . TYR A 1 171 ? 4.080 -0.541 18.315 1.00 80.81 171 TYR A O 1
ATOM 1335 N N . PRO A 1 172 ? 4.242 -2.695 18.947 1.00 77.88 172 PRO A N 1
ATOM 1336 C CA . PRO A 1 172 ? 5.525 -2.520 19.627 1.00 77.88 172 PRO A CA 1
ATOM 1337 C C . PRO A 1 172 ? 6.638 -1.911 18.762 1.00 77.88 172 PRO A C 1
ATOM 1339 O O . PRO A 1 172 ? 7.478 -1.193 19.281 1.00 77.88 172 PRO A O 1
ATOM 1342 N N . ILE A 1 173 ? 6.659 -2.223 17.459 1.00 81.69 173 ILE A N 1
ATOM 1343 C CA . ILE A 1 173 ? 7.714 -1.781 16.529 1.00 81.69 173 ILE A CA 1
ATOM 1344 C C . ILE A 1 173 ? 7.214 -0.661 15.611 1.00 81.69 173 ILE A C 1
ATOM 1346 O O . ILE A 1 173 ? 7.932 0.298 15.371 1.00 81.69 173 ILE A O 1
ATOM 1350 N N . ALA A 1 174 ? 5.987 -0.776 15.094 1.00 80.81 174 ALA A N 1
ATOM 1351 C CA . ALA A 1 174 ? 5.454 0.153 14.096 1.00 80.81 174 ALA A CA 1
ATOM 1352 C C . ALA A 1 174 ? 4.814 1.421 14.692 1.00 80.81 174 ALA A C 1
ATOM 1354 O O . ALA A 1 174 ? 4.362 2.272 13.935 1.00 80.81 174 ALA A O 1
ATOM 1355 N N . GLY A 1 175 ? 4.741 1.545 16.021 1.00 87.50 175 GLY A N 1
ATOM 1356 C CA . GLY A 1 175 ? 4.050 2.658 16.670 1.00 87.50 175 GLY A CA 1
ATOM 1357 C C . GLY A 1 175 ? 2.533 2.583 16.494 1.00 87.50 175 GLY A C 1
ATOM 1358 O O . GLY A 1 175 ? 1.971 1.499 16.302 1.00 87.50 175 GLY A O 1
ATOM 1359 N N . CYS A 1 176 ? 1.866 3.729 16.611 1.00 88.25 176 CYS A N 1
ATOM 1360 C CA . CYS A 1 176 ? 0.420 3.842 16.452 1.00 88.25 176 CYS A CA 1
ATOM 1361 C C . CYS A 1 176 ? 0.066 4.270 15.028 1.00 88.25 176 CYS A C 1
ATOM 1363 O O . CYS A 1 176 ? 0.643 5.205 14.482 1.00 88.25 176 CYS A O 1
ATOM 1365 N N . VAL A 1 177 ? -0.889 3.567 14.425 1.00 91.25 177 VAL A N 1
ATOM 1366 C CA . VAL A 1 177 ? -1.377 3.838 13.071 1.00 91.25 177 VAL A CA 1
ATOM 1367 C C . VAL A 1 177 ? -2.897 3.922 13.058 1.00 91.25 177 VAL A C 1
ATOM 1369 O O . VAL A 1 177 ? -3.582 3.287 13.861 1.00 91.25 177 VAL A O 1
ATOM 1372 N N . THR A 1 178 ? -3.431 4.687 12.110 1.00 93.69 178 THR A N 1
ATOM 1373 C CA . THR A 1 178 ? -4.869 4.972 11.957 1.00 93.69 178 THR A CA 1
ATOM 1374 C C . THR A 1 178 ? -5.577 4.032 10.978 1.00 93.69 178 THR A C 1
ATOM 1376 O O . THR A 1 178 ? -6.754 4.211 10.663 1.00 93.69 178 THR A O 1
ATOM 1379 N N . TYR A 1 179 ? -4.877 2.999 10.504 1.00 93.62 179 TYR A N 1
ATOM 1380 C CA . TYR A 1 179 ? -5.421 1.942 9.661 1.00 93.62 179 TYR A CA 1
ATOM 1381 C C . TYR A 1 179 ? -4.941 0.568 10.128 1.00 93.62 179 TYR A C 1
ATOM 1383 O O . TYR A 1 179 ? -3.840 0.406 10.654 1.00 93.62 179 TYR A O 1
ATOM 1391 N N . HIS A 1 180 ? -5.769 -0.447 9.898 1.00 93.69 180 HIS A N 1
ATOM 1392 C CA . HIS A 1 180 ? -5.487 -1.823 10.286 1.00 93.69 180 HIS A CA 1
ATOM 1393 C C . HIS A 1 180 ? -5.498 -2.746 9.062 1.00 93.69 180 HIS A C 1
ATOM 1395 O O . HIS A 1 180 ? -6.558 -3.033 8.500 1.00 93.69 180 HIS A O 1
ATOM 1401 N N . GLY A 1 181 ? -4.312 -3.178 8.621 1.00 94.25 181 GLY A N 1
ATOM 1402 C CA . GLY A 1 181 ? -4.108 -3.875 7.347 1.00 94.25 181 GLY A CA 1
ATOM 1403 C C . GLY A 1 181 ? -4.217 -5.403 7.420 1.00 94.25 181 GLY A C 1
ATOM 1404 O O . GLY A 1 181 ? -3.618 -6.058 8.273 1.00 94.25 181 GLY A O 1
ATOM 1405 N N . PHE A 1 182 ? -4.934 -6.005 6.468 1.00 95.75 182 PHE A N 1
ATOM 1406 C CA . PHE A 1 182 ? -5.105 -7.456 6.351 1.00 95.75 182 PHE A CA 1
ATOM 1407 C C . PHE A 1 182 ? -4.711 -7.977 4.968 1.00 95.75 182 PHE A C 1
ATOM 1409 O O . PHE A 1 182 ? -5.193 -7.483 3.955 1.00 95.75 182 PHE A O 1
ATOM 1416 N N . PHE A 1 183 ? -3.947 -9.071 4.890 1.00 95.19 183 PHE A N 1
ATOM 1417 C CA . PHE A 1 183 ? -3.646 -9.713 3.601 1.00 95.19 183 PHE A CA 1
ATOM 1418 C C . PHE A 1 183 ? -4.806 -10.581 3.086 1.00 95.19 183 PHE A C 1
ATOM 1420 O O . PHE A 1 183 ? -4.825 -10.971 1.918 1.00 95.19 183 PHE A O 1
ATOM 1427 N N . HIS A 1 184 ? -5.791 -10.873 3.942 1.00 92.94 184 HIS A N 1
ATOM 1428 C CA . HIS A 1 184 ? -7.007 -11.606 3.597 1.00 92.94 184 HIS A CA 1
ATOM 1429 C C . HIS A 1 184 ? -8.250 -10.727 3.768 1.00 92.94 184 HIS A C 1
ATOM 1431 O O . HIS A 1 184 ? -8.587 -10.316 4.880 1.00 92.94 184 HIS A O 1
ATOM 1437 N N . GLN A 1 185 ? -8.994 -10.520 2.678 1.00 94.75 185 GLN A N 1
ATOM 1438 C CA . GLN A 1 185 ? -10.211 -9.698 2.676 1.00 94.75 185 GLN A CA 1
ATOM 1439 C C . GLN A 1 185 ? -11.263 -10.182 3.684 1.00 94.75 185 GLN A C 1
ATOM 1441 O O . GLN A 1 185 ? -11.929 -9.380 4.336 1.00 94.75 185 GLN A O 1
ATOM 1446 N N . SER A 1 186 ? -11.431 -11.499 3.825 1.00 95.25 186 SER A N 1
ATOM 1447 C CA . SER A 1 186 ? -12.397 -12.084 4.761 1.00 95.25 186 SER A CA 1
ATOM 1448 C C . SER A 1 186 ? -12.081 -11.720 6.215 1.00 95.25 186 SER A C 1
ATOM 1450 O O . SER A 1 186 ? -13.002 -11.435 6.986 1.00 95.25 186 SER A O 1
ATOM 1452 N N . ALA A 1 187 ? -10.794 -11.654 6.573 1.00 94.38 187 ALA A N 1
ATOM 1453 C CA . ALA A 1 187 ? -10.341 -11.217 7.887 1.00 94.38 187 ALA A CA 1
ATOM 1454 C C . ALA A 1 187 ? -10.636 -9.726 8.109 1.00 94.38 187 ALA A C 1
ATOM 1456 O O . ALA A 1 187 ? -11.234 -9.395 9.134 1.00 94.38 187 ALA A O 1
ATOM 1457 N N . ALA A 1 188 ? -10.341 -8.864 7.125 1.00 96.38 188 ALA A N 1
ATOM 1458 C CA . ALA A 1 188 ? -10.681 -7.436 7.171 1.00 96.38 188 ALA A CA 1
ATOM 1459 C C . ALA A 1 188 ? -12.185 -7.218 7.375 1.00 96.38 188 ALA A C 1
ATOM 1461 O O . ALA A 1 188 ? -12.610 -6.517 8.291 1.00 96.38 188 ALA A O 1
ATOM 1462 N N . ARG A 1 189 ? -13.018 -7.900 6.578 1.00 97.44 189 ARG A N 1
ATOM 1463 C CA . ARG A 1 189 ? -14.483 -7.819 6.683 1.00 97.44 189 ARG A CA 1
ATOM 1464 C C . ARG A 1 189 ? -14.990 -8.325 8.031 1.00 97.44 189 ARG A C 1
ATOM 1466 O O . ARG A 1 189 ? -15.902 -7.730 8.600 1.00 97.44 189 ARG A O 1
ATOM 1473 N N . SER A 1 190 ? -14.422 -9.413 8.553 1.00 96.38 190 SER A N 1
ATOM 1474 C CA . SER A 1 190 ? -14.787 -9.920 9.878 1.00 96.38 190 SER A CA 1
ATOM 1475 C C . SER A 1 190 ? -14.391 -8.961 10.993 1.00 96.38 190 SER A C 1
ATOM 1477 O O . SER A 1 190 ? -15.152 -8.824 11.949 1.00 96.38 190 SER A O 1
ATOM 1479 N N . TYR A 1 191 ? -13.225 -8.328 10.887 1.00 95.94 191 TYR A N 1
ATOM 1480 C CA . TYR A 1 191 ? -12.762 -7.328 11.840 1.00 95.94 191 TYR A CA 1
ATOM 1481 C C . TYR A 1 191 ? -13.663 -6.089 11.812 1.00 95.94 191 TYR A C 1
ATOM 1483 O O . TYR A 1 191 ? -14.169 -5.672 12.851 1.00 95.94 191 TYR A O 1
ATOM 1491 N N . ALA A 1 192 ? -13.972 -5.593 10.613 1.00 97.62 192 ALA A N 1
ATOM 1492 C CA . ALA A 1 192 ? -14.862 -4.459 10.413 1.00 97.62 192 ALA A CA 1
ATOM 1493 C C . ALA A 1 192 ? -16.267 -4.697 10.981 1.00 97.62 192 ALA A C 1
ATOM 1495 O O . ALA A 1 192 ? -16.815 -3.816 11.633 1.00 97.62 192 ALA A O 1
ATOM 1496 N N . ARG A 1 193 ? -16.842 -5.898 10.808 1.00 98.19 193 ARG A N 1
ATOM 1497 C CA . ARG A 1 193 ? -18.131 -6.242 11.438 1.00 98.19 193 ARG A CA 1
ATOM 1498 C C . ARG A 1 193 ? -18.078 -6.126 12.961 1.00 98.19 193 ARG A C 1
ATOM 1500 O O . ARG A 1 193 ? -18.999 -5.571 13.544 1.00 98.19 193 ARG A O 1
ATOM 1507 N N . ARG A 1 194 ? -17.006 -6.607 13.603 1.00 96.56 194 ARG A N 1
ATOM 1508 C CA . ARG A 1 194 ? -16.858 -6.491 15.064 1.00 96.56 194 ARG A CA 1
ATOM 1509 C C . ARG A 1 194 ? -16.800 -5.038 15.523 1.00 96.56 194 ARG A C 1
ATOM 1511 O O . ARG A 1 194 ? -17.437 -4.713 16.512 1.00 96.56 194 ARG A O 1
ATOM 1518 N N . LEU A 1 195 ? -16.078 -4.184 14.802 1.00 96.94 195 LEU A N 1
ATOM 1519 C CA . LEU A 1 195 ? -16.007 -2.757 15.120 1.00 96.94 195 LEU A CA 1
ATOM 1520 C C . LEU A 1 195 ? -17.350 -2.047 14.919 1.00 96.94 195 LEU A C 1
ATOM 1522 O O . LEU A 1 195 ? -17.744 -1.259 15.769 1.00 96.94 195 LEU A O 1
ATOM 1526 N N . ARG A 1 196 ? -18.098 -2.382 13.863 1.00 97.62 196 ARG A N 1
ATOM 1527 C CA . ARG A 1 196 ? -19.455 -1.845 13.667 1.00 97.62 196 ARG A CA 1
ATOM 1528 C C . ARG A 1 196 ? -20.395 -2.232 14.808 1.00 97.62 196 ARG A C 1
ATOM 1530 O O . ARG A 1 196 ? -21.128 -1.390 15.302 1.00 97.62 196 ARG A O 1
ATOM 1537 N N . HIS A 1 197 ? -20.319 -3.472 15.298 1.00 97.56 197 HIS A N 1
ATOM 1538 C CA . HIS A 1 197 ? -21.071 -3.887 16.492 1.00 97.56 197 HIS A CA 1
ATOM 1539 C C . HIS A 1 197 ? -20.661 -3.143 17.772 1.00 97.56 197 HIS A C 1
ATOM 1541 O O . HIS A 1 197 ? -21.418 -3.142 18.735 1.00 97.56 197 HIS A O 1
ATOM 1547 N N . GLN A 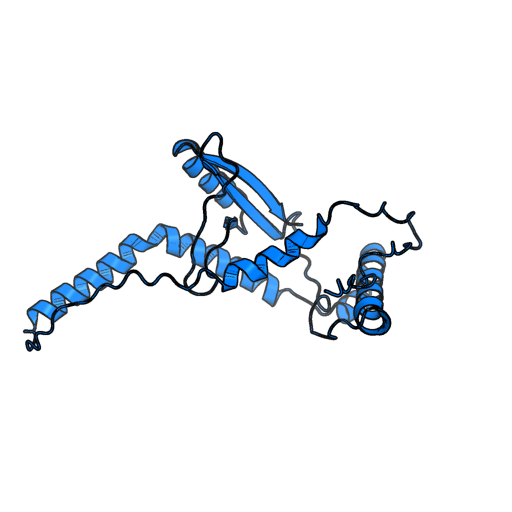1 198 ? -19.481 -2.525 17.792 1.00 96.31 198 GLN A N 1
ATOM 1548 C CA . GLN A 1 198 ? -19.003 -1.685 18.891 1.00 96.31 198 GLN A CA 1
ATOM 1549 C C . GLN A 1 198 ? -19.382 -0.202 18.714 1.00 96.31 198 GLN A C 1
ATOM 1551 O O . GLN A 1 198 ? -18.943 0.615 19.516 1.00 96.31 198 GLN A O 1
ATOM 1556 N N . GLY A 1 199 ? -20.170 0.152 17.689 1.00 97.06 199 GLY A N 1
ATOM 1557 C CA . GLY A 1 199 ? -20.624 1.527 17.442 1.00 97.06 199 GLY A CA 1
ATOM 1558 C C . GLY A 1 199 ? -19.643 2.399 16.655 1.00 97.06 199 GLY A C 1
ATOM 1559 O O . GLY A 1 199 ? -19.750 3.619 16.687 1.00 97.06 199 GLY A O 1
ATOM 1560 N N . TYR A 1 200 ? -18.663 1.799 15.972 1.00 98.06 200 TYR A N 1
ATOM 1561 C CA . TYR A 1 200 ? -17.777 2.540 15.072 1.00 98.06 200 TYR A CA 1
ATOM 1562 C C . TYR A 1 200 ? -18.349 2.616 13.651 1.00 98.06 200 TYR A C 1
ATOM 1564 O O . TYR A 1 200 ? -18.845 1.616 13.119 1.00 98.06 200 TYR A O 1
ATOM 1572 N N . ASP A 1 201 ? -18.129 3.752 12.995 1.00 97.31 201 ASP A N 1
ATOM 1573 C CA . ASP A 1 201 ? -18.191 3.890 11.543 1.00 97.31 201 ASP A CA 1
ATOM 1574 C C . ASP A 1 201 ? -16.929 3.279 10.935 1.00 97.31 201 ASP A C 1
ATOM 1576 O O . ASP A 1 201 ? -15.815 3.596 11.350 1.00 97.31 201 ASP A O 1
ATOM 1580 N N . VAL A 1 202 ? -17.078 2.352 9.982 1.00 97.69 202 VAL A N 1
ATOM 1581 C CA . VAL A 1 202 ? -15.953 1.538 9.487 1.00 97.69 202 VAL A CA 1
ATOM 1582 C C . VAL A 1 202 ? -15.931 1.453 7.970 1.00 97.69 202 VAL A C 1
ATOM 1584 O O . VAL A 1 202 ? -16.908 1.012 7.353 1.00 97.69 202 VAL A O 1
ATOM 1587 N N . VAL A 1 203 ? -14.766 1.726 7.388 1.00 96.56 203 VAL A N 1
ATOM 1588 C CA . VAL A 1 203 ? -14.455 1.548 5.965 1.00 96.56 203 VAL A CA 1
ATOM 1589 C C . VAL A 1 203 ? -13.476 0.387 5.791 1.00 96.56 203 VAL A C 1
ATOM 1591 O O . VAL A 1 203 ? -12.587 0.170 6.615 1.00 96.56 203 VAL A O 1
ATOM 1594 N N . VAL A 1 204 ? -13.671 -0.396 4.726 1.00 97.06 204 VAL A N 1
ATOM 1595 C CA . VAL A 1 204 ? -12.737 -1.448 4.304 1.00 97.06 204 VAL A CA 1
ATOM 1596 C C . VAL A 1 204 ? -12.311 -1.160 2.875 1.00 97.06 204 VAL A C 1
ATOM 1598 O O . VAL A 1 204 ? -13.145 -1.217 1.971 1.00 97.06 204 VAL A O 1
ATOM 1601 N N . GLU A 1 205 ? -11.026 -0.906 2.676 1.00 95.44 205 GLU A N 1
ATOM 1602 C CA . GLU A 1 205 ? -10.460 -0.478 1.399 1.00 95.44 205 GLU A CA 1
ATOM 1603 C C . GLU A 1 205 ? -9.352 -1.431 0.944 1.00 95.44 205 GLU A C 1
ATOM 1605 O O . GLU A 1 205 ? -8.596 -1.954 1.760 1.00 95.44 205 GLU A O 1
ATOM 1610 N N . GLY A 1 206 ? -9.281 -1.702 -0.359 1.00 93.19 206 GLY A N 1
ATOM 1611 C CA . GLY A 1 206 ? -8.193 -2.477 -0.950 1.00 93.19 206 GLY A CA 1
ATOM 1612 C C . GLY A 1 206 ? -7.070 -1.559 -1.423 1.00 93.19 206 GLY A C 1
ATOM 1613 O O . GLY A 1 206 ? -7.339 -0.616 -2.160 1.00 93.19 206 GLY A O 1
ATOM 1614 N N . VAL A 1 207 ? -5.828 -1.863 -1.043 1.00 92.50 207 VAL A N 1
ATOM 1615 C CA . VAL A 1 207 ? -4.633 -1.135 -1.497 1.00 92.50 207 VAL A CA 1
ATOM 1616 C C . VAL A 1 207 ? -4.068 -1.836 -2.739 1.00 92.50 207 VAL A C 1
ATOM 1618 O O . VAL A 1 207 ? -3.747 -3.030 -2.632 1.00 92.50 207 VAL A O 1
ATOM 1621 N N . PRO A 1 208 ? -4.040 -1.166 -3.909 1.00 82.56 208 PRO A N 1
ATOM 1622 C CA . PRO A 1 208 ? -3.627 -1.767 -5.178 1.00 82.56 208 PRO A CA 1
ATOM 1623 C C . PRO A 1 208 ? -2.143 -2.137 -5.210 1.00 82.56 208 PRO A C 1
ATOM 1625 O O . PRO A 1 208 ? -1.340 -1.479 -4.513 1.00 82.56 208 PRO A O 1
#

Secondary structure (DSSP, 8-state):
------PPPTTSSPPPBTTBPPPPP-TT-GGGGGGHHHHTTTS-------PPPP---PPPHHHHHHHHHHHHHHHHTTHHHHHHHHHHHHHHHHHHHH-EEHHHHHT-TTS-HHHHHHHHHHHHHHHHHHHTS-----STT-EE---SSS-SEEEEEEEETT--SPPPEEETTTEEES-EEESSHHHHHHHHHHHHHTTEEEEEEEE-

Foldseek 3Di:
DDPPPPDDAPLQDFDQDPPDGTDDRPPPPPVCVVCVVVVLPPPPPDDPDDDDDDDDDDDPPVVVVVVVVVVVVVVVVCVVVVVLVVQVVVLVVVQVVQKDFLVVLLPDPPHDPVSNVVLVVLVVVLVCCCPPNVDDPDCPSGIDGDPVDDFSKKKKWKDAVPDPDTDWDQDPPPGIDRIRIGRDPVVSVVVQVVVVVVRIDMDIDGHD

Sequence (208 aa):
MTLEILGPRADDDPVPLGHRPPEQPVSHRAANQVDLHADMLTDFARPSACNPPGARARAPRRAARIAGAALVLATLAGCASTRYLMQAGAGEWRVLRARRSIVNVIDDPKTSEGLVRQLGEVREARRFAWQKLGLPDNDSYKSYVNVGRRYVVWNVVAAPEFSVRPKEWCYPIAGCVTYHGFFHQSAARSYARRLRHQGYDVVVEGVP

pLDDT: mean 77.03, std 22.96, range [30.09, 98.19]

Radius of gyration: 24.3 Å; chains: 1; bounding box: 40×61×73 Å